Protein AF-0000000078524828 (afdb_homodimer)

Nearest PDB structures (foldseek):
  2opl-assembly1_A  TM=8.245E-01  e=4.654E-11  Geobacter sulfurreducens
  2pn2-assembly1_A-2  TM=8.392E-01  e=1.779E-06  Psychrobacter arcticus 273-4
  6mjn-assembly2_C  TM=7.395E-01  e=5.896E-07  Legionella pneumophila
  2onf-assembly1_B  TM=8.354E-01  e=8.765E-06  Thermoplasma acidophilum
  9jxc-assembly2_C  TM=6.906E-01  e=3.594E-05  Acinetobacter baumannii

Organism: NCBI:txid29354

InterPro domains:
  IPR003718 OsmC/Ohr conserved domain [PF02566] (37-139)
  IPR015946 K homology domain-like, alpha/beta [G3DSA:3.30.300.20] (2-132)
  IPR036102 OsmC/Ohr superfamily [SSF82784] (3-139)
  IPR052924 OsmC/Ohr hydroperoxide reductase [PTHR35368] (4-138)

Secondary structure (DSSP, 8-state):
--EEEEEEEEE-SSTT-EEEEETTEEEEE---GGGTS--SS--HHHHHHHHHHHHHHHHHHHHTGGGT---SEEEEEEEEEE-TTTTTTSSSS-SS-SEEEEEEEEE--S-HHHHHHHHHHHHHH-HHHHHHHH--EEEEEEEEE-/--EEEEEEEEE-SSTT-EEEEETTEEEEE---GGGTS--SS--HHHHHHHHHHHHHHHHHHHHTGGGT---SEEEEEEEEEE-TTTTTTSSSS-SS-SEEEEEEEEE--S-HHHHHHHHHHHHHH-HHHHHHHH--EEEEEEEEE-

pLDDT: mean 98.13, std 1.55, range [88.06, 99.0]

Structure (mmCIF, N/CA/C/O backbone):
data_AF-0000000078524828-model_v1
#
loop_
_entity.id
_entity.type
_entity.pdbx_description
1 polymer Peroxiredoxin
#
loop_
_atom_site.group_PDB
_atom_site.id
_atom_site.type_symbol
_atom_site.label_atom_id
_atom_site.label_alt_id
_atom_site.label_comp_id
_atom_site.label_asym_id
_atom_site.label_entity_id
_atom_site.label_seq_id
_atom_site.pdbx_PDB_ins_code
_atom_site.Cartn_x
_atom_site.Cartn_y
_atom_site.Cartn_z
_atom_site.occupancy
_atom_site.B_iso_or_equiv
_atom_site.auth_seq_id
_atom_site.auth_comp_id
_atom_site.auth_asym_id
_atom_site.auth_atom_id
_atom_site.pdbx_PDB_model_num
ATOM 1 N N . MET A 1 1 ? -19.219 -8.906 -8.023 1 88.12 1 MET A N 1
ATOM 2 C CA . MET A 1 1 ? -19.953 -7.887 -7.277 1 88.12 1 MET A CA 1
ATOM 3 C C . MET A 1 1 ? -18.984 -6.953 -6.551 1 88.12 1 MET A C 1
ATOM 5 O O . MET A 1 1 ? -18 -7.406 -5.961 1 88.12 1 MET A O 1
ATOM 9 N N . LEU A 1 2 ? -19.375 -5.699 -6.508 1 94.06 2 LEU A N 1
ATOM 10 C CA . LEU A 1 2 ? -18.547 -4.664 -5.91 1 94.06 2 LEU A CA 1
ATOM 11 C C . LEU A 1 2 ? -18.469 -4.824 -4.398 1 94.06 2 LEU A C 1
ATOM 13 O O . LEU A 1 2 ? -19.5 -5.016 -3.74 1 94.06 2 LEU A O 1
ATOM 17 N N . THR A 1 3 ? -17.25 -4.918 -3.865 1 96.75 3 THR A N 1
ATOM 18 C CA . THR A 1 3 ? -16.984 -4.98 -2.432 1 96.75 3 THR A CA 1
ATOM 19 C C . THR A 1 3 ? -16.266 -3.723 -1.96 1 96.75 3 THR A C 1
ATOM 21 O O . THR A 1 3 ? -15.344 -3.244 -2.623 1 96.75 3 THR A O 1
ATOM 24 N N . THR A 1 4 ? -16.719 -3.176 -0.784 1 98.62 4 THR A N 1
ATOM 25 C CA . THR A 1 4 ? -16.062 -2.004 -0.21 1 98.62 4 THR A CA 1
ATOM 26 C C . THR A 1 4 ? -15.141 -2.406 0.932 1 98.62 4 THR A C 1
ATOM 28 O O . THR A 1 4 ? -15.578 -3.018 1.909 1 98.62 4 THR A O 1
ATOM 31 N N . PHE A 1 5 ? -13.859 -2.127 0.788 1 98.81 5 PHE A N 1
ATOM 32 C CA . PHE A 1 5 ? -12.867 -2.305 1.844 1 98.81 5 PHE A CA 1
ATOM 33 C C . PHE A 1 5 ? -12.695 -1.018 2.643 1 98.81 5 PHE A C 1
ATOM 35 O O . PHE A 1 5 ? -12.789 0.08 2.09 1 98.81 5 PHE A O 1
ATOM 42 N N . LYS A 1 6 ? -12.43 -1.197 3.938 1 98.88 6 LYS A N 1
ATOM 43 C CA . LYS A 1 6 ? -12.328 -0.03 4.809 1 98.88 6 LYS A CA 1
ATOM 44 C C . LYS A 1 6 ? -11.055 -0.083 5.648 1 98.88 6 LYS A C 1
ATOM 46 O O . LYS A 1 6 ? -10.609 -1.163 6.039 1 98.88 6 LYS A O 1
ATOM 51 N N . ALA A 1 7 ? -10.508 1.059 5.906 1 98.94 7 ALA A N 1
ATOM 52 C CA . ALA A 1 7 ? -9.375 1.223 6.82 1 98.94 7 ALA A CA 1
ATOM 53 C C . ALA A 1 7 ? -9.43 2.58 7.516 1 98.94 7 ALA A C 1
ATOM 55 O O . ALA A 1 7 ? -10.133 3.488 7.066 1 98.94 7 ALA A O 1
ATOM 56 N N . THR A 1 8 ? -8.75 2.691 8.633 1 98.94 8 THR A N 1
ATOM 57 C CA . THR A 1 8 ? -8.523 3.957 9.328 1 98.94 8 THR A CA 1
ATOM 58 C C . THR A 1 8 ? -7.047 4.145 9.648 1 98.94 8 THR A C 1
ATOM 60 O O . THR A 1 8 ? -6.305 3.168 9.766 1 98.94 8 THR A O 1
ATOM 63 N N . ALA A 1 9 ? -6.633 5.316 9.688 1 98.94 9 ALA A N 1
ATOM 64 C CA . ALA A 1 9 ? -5.297 5.711 10.125 1 98.94 9 ALA A CA 1
ATOM 65 C C . ALA A 1 9 ? -5.371 6.859 11.125 1 98.94 9 ALA A C 1
ATOM 67 O O . ALA A 1 9 ? -6.023 7.875 10.875 1 98.94 9 ALA A O 1
ATOM 68 N N . LYS A 1 10 ? -4.652 6.727 12.234 1 98.88 10 LYS A N 1
ATOM 69 C CA . LYS A 1 10 ? -4.688 7.73 13.297 1 98.88 10 LYS A CA 1
ATOM 70 C C . LYS A 1 10 ? -3.279 8.086 13.766 1 98.88 10 LYS A C 1
ATOM 72 O O . LYS A 1 10 ? -2.48 7.195 14.07 1 98.88 10 LYS A O 1
ATOM 77 N N . THR A 1 11 ? -3.049 9.375 13.852 1 98.69 11 THR A N 1
ATOM 78 C CA . THR A 1 11 ? -1.761 9.812 14.375 1 98.69 11 THR A CA 1
ATOM 79 C C . THR A 1 11 ? -1.623 9.453 15.852 1 98.69 11 THR A C 1
ATOM 81 O O . THR A 1 11 ? -2.598 9.508 16.594 1 98.69 11 THR A O 1
ATOM 84 N N . LEU A 1 12 ? -0.481 9.086 16.234 1 98.44 12 LEU A N 1
ATOM 85 C CA . LEU A 1 12 ? -0.137 8.867 17.625 1 98.44 12 LEU A CA 1
ATOM 86 C C . LEU A 1 12 ? 0.673 10.031 18.188 1 98.44 12 LEU A C 1
ATOM 88 O O . LEU A 1 12 ? 1.213 10.836 17.406 1 98.44 12 LEU A O 1
ATOM 92 N N . PRO A 1 13 ? 0.744 10.18 19.469 1 96.69 13 PRO A N 1
ATOM 93 C CA . PRO A 1 13 ? 1.382 11.367 20.047 1 96.69 13 PRO A CA 1
ATOM 94 C C . PRO A 1 13 ? 2.885 11.414 19.781 1 96.69 13 PRO A C 1
ATOM 96 O O . PRO A 1 13 ? 3.455 12.5 19.641 1 96.69 13 PRO A O 1
ATOM 99 N N . GLU A 1 14 ? 3.494 10.273 19.672 1 96.31 14 GLU A N 1
ATOM 100 C CA . GLU A 1 14 ? 4.949 10.25 19.594 1 96.31 14 GLU A CA 1
ATOM 101 C C . GLU A 1 14 ? 5.418 10.336 18.141 1 96.31 14 GLU A C 1
ATOM 103 O O . GLU A 1 14 ? 5.125 9.453 17.328 1 96.31 14 GLU A O 1
ATOM 108 N N . GLY A 1 15 ? 6.168 11.453 17.859 1 97.19 15 GLY A N 1
ATOM 109 C CA . GLY A 1 15 ? 6.805 11.594 16.547 1 97.19 15 GLY A CA 1
ATOM 110 C C . GLY A 1 15 ? 5.82 11.539 15.398 1 97.19 15 GLY A C 1
ATOM 111 O O . GLY A 1 15 ? 4.828 12.273 15.391 1 97.19 15 GLY A O 1
ATOM 112 N N . LEU A 1 16 ? 6.18 10.656 14.43 1 98.62 16 LEU A N 1
ATOM 113 C CA . LEU A 1 16 ? 5.367 10.523 13.227 1 98.62 16 LEU A CA 1
ATOM 114 C C . LEU A 1 16 ? 4.691 9.156 13.172 1 98.62 16 LEU A C 1
ATOM 116 O O . LEU A 1 16 ? 4.395 8.641 12.094 1 98.62 16 LEU A O 1
ATOM 120 N N . GLN A 1 17 ? 4.48 8.594 14.32 1 98.88 17 GLN A N 1
ATOM 121 C CA . GLN A 1 17 ? 3.848 7.281 14.406 1 98.88 17 GLN A CA 1
ATOM 122 C C . GLN A 1 17 ? 2.367 7.359 14.047 1 98.88 17 GLN A C 1
ATOM 124 O O . GLN A 1 17 ? 1.679 8.305 14.445 1 98.88 17 GLN A O 1
ATOM 129 N N . VAL A 1 18 ? 1.925 6.434 13.297 1 98.94 18 VAL A N 1
ATOM 130 C CA . VAL A 1 18 ? 0.532 6.316 12.875 1 98.94 18 VAL A CA 1
ATOM 131 C C . VAL A 1 18 ? 0.044 4.887 13.094 1 98.94 18 VAL A C 1
ATOM 133 O O . VAL A 1 18 ? 0.692 3.928 12.664 1 98.94 18 VAL A O 1
ATOM 136 N N . GLU A 1 19 ? -1.045 4.754 13.781 1 98.94 19 GLU A N 1
ATOM 137 C CA . GLU A 1 19 ? -1.701 3.453 13.898 1 98.94 19 GLU A CA 1
ATOM 138 C C . GLU A 1 19 ? -2.805 3.299 12.859 1 98.94 19 GLU A C 1
ATOM 140 O O . GLU A 1 19 ? -3.672 4.164 12.727 1 98.94 19 GLU A O 1
ATOM 145 N N . THR A 1 20 ? -2.725 2.227 12.094 1 98.94 20 THR A N 1
ATOM 146 C CA . THR A 1 20 ? -3.764 1.941 11.109 1 98.94 20 THR A CA 1
ATOM 147 C C . THR A 1 20 ? -4.547 0.689 11.5 1 98.94 20 THR A C 1
ATOM 149 O O . THR A 1 20 ? -4.078 -0.115 12.312 1 98.94 20 THR A O 1
ATOM 152 N N . ASN A 1 21 ? -5.766 0.606 10.922 1 98.94 21 ASN A N 1
ATOM 153 C CA . ASN A 1 21 ? -6.68 -0.48 11.273 1 98.94 21 ASN A CA 1
ATOM 154 C C . ASN A 1 21 ? -7.578 -0.852 10.094 1 98.94 21 ASN A C 1
ATOM 156 O O . ASN A 1 21 ? -8.086 0.026 9.391 1 98.94 21 ASN A O 1
ATOM 160 N N . SER A 1 22 ? -7.699 -2.109 9.875 1 98.88 22 SER A N 1
ATOM 161 C CA . SER A 1 22 ? -8.719 -2.676 9 1 98.88 22 SER A CA 1
ATOM 162 C C . SER A 1 22 ? -9.281 -3.975 9.578 1 98.88 22 SER A C 1
ATOM 164 O O . SER A 1 22 ? -8.523 -4.883 9.922 1 98.88 22 SER A O 1
ATOM 166 N N . ARG A 1 23 ? -10.602 -4.148 9.828 1 98 23 ARG A N 1
ATOM 167 C CA . ARG A 1 23 ? -11.32 -5.305 10.359 1 98 23 ARG A CA 1
ATOM 168 C C . ARG A 1 23 ? -10.766 -5.723 11.711 1 98 23 ARG A C 1
ATOM 170 O O . ARG A 1 23 ? -10.758 -6.906 12.047 1 98 23 ARG A O 1
ATOM 177 N N . GLY A 1 24 ? -10.18 -4.707 12.352 1 98.56 24 GLY A N 1
ATOM 178 C CA . GLY A 1 24 ? -9.672 -5.012 13.672 1 98.56 24 GLY A CA 1
ATOM 179 C C . GLY A 1 24 ? -8.188 -5.332 13.688 1 98.56 24 GLY A C 1
ATOM 180 O O . GLY A 1 24 ? -7.574 -5.438 14.75 1 98.56 24 GLY A O 1
ATOM 181 N N . PHE A 1 25 ? -7.5 -5.602 12.594 1 98.88 25 PHE A N 1
ATOM 182 C CA . PHE A 1 25 ? -6.062 -5.816 12.492 1 98.88 25 PHE A CA 1
ATOM 183 C C . PHE A 1 25 ? -5.32 -4.488 12.445 1 98.88 25 PHE A C 1
ATOM 185 O O . PHE A 1 25 ? -5.676 -3.596 11.672 1 98.88 25 PHE A O 1
ATOM 192 N N . LYS A 1 26 ? -4.258 -4.371 13.25 1 98.81 26 LYS A N 1
ATOM 193 C CA . LYS A 1 26 ? -3.533 -3.107 13.344 1 98.81 26 LYS A CA 1
ATOM 194 C C . LYS A 1 26 ? -2.141 -3.227 12.727 1 98.81 26 LYS A C 1
ATOM 196 O O . LYS A 1 26 ? -1.495 -4.27 12.844 1 98.81 26 LYS A O 1
ATOM 201 N N . ILE A 1 27 ? -1.708 -2.17 12.102 1 98.81 27 ILE A N 1
ATOM 202 C CA . ILE A 1 27 ? -0.338 -1.96 11.641 1 98.81 27 ILE A CA 1
ATOM 203 C C . ILE A 1 27 ? 0.151 -0.585 12.094 1 98.81 27 ILE A C 1
ATOM 205 O O . ILE A 1 27 ? -0.555 0.414 11.938 1 98.81 27 ILE A O 1
ATOM 209 N N . LEU A 1 28 ? 1.314 -0.602 12.695 1 98.88 28 LEU A N 1
ATOM 210 C CA . LEU A 1 28 ? 1.988 0.65 13.023 1 98.88 28 LEU A CA 1
ATOM 211 C C . LEU A 1 28 ? 2.918 1.077 11.898 1 98.88 28 LEU A C 1
ATOM 213 O O . LEU A 1 28 ? 3.645 0.251 11.336 1 98.88 28 LEU A O 1
ATOM 217 N N . LEU A 1 29 ? 2.863 2.334 11.531 1 98.94 29 LEU A N 1
ATOM 218 C CA . LEU A 1 29 ? 3.803 2.918 10.578 1 98.94 29 LEU A CA 1
ATOM 219 C C . LEU A 1 29 ? 4.508 4.125 11.18 1 98.94 29 LEU A C 1
ATOM 221 O O . LEU A 1 29 ? 3.984 4.766 12.094 1 98.94 29 LEU A O 1
ATOM 225 N N . ASP A 1 30 ? 5.695 4.391 10.703 1 98.88 30 ASP A N 1
ATOM 226 C CA . ASP A 1 30 ? 6.559 5.457 11.211 1 98.88 30 ASP A CA 1
ATOM 227 C C . ASP A 1 30 ? 7.574 5.887 10.156 1 98.88 30 ASP A C 1
ATOM 229 O O . ASP A 1 30 ? 7.523 5.434 9.016 1 98.88 30 ASP A O 1
ATOM 233 N N . GLU A 1 31 ? 8.344 6.836 10.508 1 98.56 31 GLU A N 1
ATOM 234 C CA . GLU A 1 31 ? 9.484 7.25 9.688 1 98.56 31 GLU A CA 1
ATOM 235 C C . GLU A 1 31 ? 10.805 7.02 10.414 1 98.56 31 GLU A C 1
ATOM 237 O O . GLU A 1 31 ? 10.844 7.008 11.648 1 98.56 31 GLU A O 1
ATOM 242 N N . PRO A 1 32 ? 11.836 6.82 9.617 1 97.62 32 PRO A N 1
ATOM 243 C CA . PRO A 1 32 ? 13.156 6.844 10.25 1 97.62 32 PRO A CA 1
ATOM 244 C C . PRO A 1 32 ? 13.445 8.164 10.969 1 97.62 32 PRO A C 1
ATOM 246 O O . PRO A 1 32 ? 12.766 9.156 10.727 1 97.62 32 PRO A O 1
ATOM 249 N N . GLU A 1 33 ? 14.492 8.195 11.797 1 97.19 33 GLU A N 1
ATOM 250 C CA . GLU A 1 33 ? 14.828 9.383 12.578 1 97.19 33 GLU A CA 1
ATOM 251 C C . GLU A 1 33 ? 15.25 10.531 11.68 1 97.19 33 GLU A C 1
ATOM 253 O O . GLU A 1 33 ? 14.914 11.688 11.945 1 97.19 33 GLU A O 1
ATOM 258 N N . ASP A 1 34 ? 15.953 10.281 10.586 1 94 34 ASP A N 1
ATOM 259 C CA . ASP A 1 34 ? 16.453 11.32 9.688 1 94 34 ASP A CA 1
ATOM 260 C C . ASP A 1 34 ? 15.312 11.984 8.93 1 94 34 ASP A C 1
ATOM 262 O O . ASP A 1 34 ? 15.484 13.062 8.344 1 94 34 ASP A O 1
ATOM 266 N N . LEU A 1 35 ? 14.148 11.359 8.992 1 92.06 35 LEU A N 1
ATOM 267 C CA . LEU A 1 35 ? 12.969 11.938 8.352 1 92.06 35 LEU A CA 1
ATOM 268 C C . LEU A 1 35 ? 11.969 12.43 9.398 1 92.06 35 LEU A C 1
ATOM 270 O O . LEU A 1 35 ? 10.812 12.688 9.078 1 92.06 35 LEU A O 1
ATOM 274 N N . GLY A 1 36 ? 12.414 12.391 10.656 1 94.5 36 GLY A N 1
ATOM 275 C CA . GLY A 1 36 ? 11.648 13.031 11.711 1 94.5 36 GLY A CA 1
ATOM 276 C C . GLY A 1 36 ? 10.852 12.055 12.547 1 94.5 36 GLY A C 1
ATOM 277 O O . GLY A 1 36 ? 10.125 12.453 13.461 1 94.5 36 GLY A O 1
ATOM 278 N N . GLY A 1 37 ? 10.914 10.758 12.234 1 98.12 37 GLY A N 1
ATOM 279 C CA . GLY A 1 37 ? 10.195 9.766 13.008 1 98.12 37 GLY A CA 1
ATOM 280 C C . GLY A 1 37 ? 11.008 9.188 14.148 1 98.12 37 GLY A C 1
ATOM 281 O O . GLY A 1 37 ? 11.984 9.797 14.594 1 98.12 37 GLY A O 1
ATOM 282 N N . THR A 1 38 ? 10.508 8.031 14.703 1 98.56 38 THR A N 1
ATOM 283 C CA . THR A 1 38 ? 11.164 7.367 15.82 1 98.56 38 THR A CA 1
ATOM 284 C C . THR A 1 38 ? 11.727 6.016 15.391 1 98.56 38 THR A C 1
ATOM 286 O O . THR A 1 38 ? 12.273 5.273 16.219 1 98.56 38 THR A O 1
ATOM 289 N N . ASP A 1 39 ? 11.562 5.676 14.133 1 98.44 39 ASP A N 1
ATOM 290 C CA . ASP A 1 39 ? 12.094 4.465 13.523 1 98.44 39 ASP A CA 1
ATOM 291 C C . ASP A 1 39 ? 11.594 3.219 14.25 1 98.44 39 ASP A C 1
ATOM 293 O O . ASP A 1 39 ? 12.367 2.293 14.508 1 98.44 39 ASP A O 1
ATOM 297 N N . THR A 1 40 ? 10.305 3.143 14.516 1 98.62 40 THR A N 1
ATOM 298 C CA . THR A 1 40 ? 9.75 2.029 15.281 1 98.62 40 THR A CA 1
ATOM 299 C C . THR A 1 40 ? 8.922 1.118 14.383 1 98.62 40 THR A C 1
ATOM 301 O O . THR A 1 40 ? 8.406 0.091 14.836 1 98.62 40 THR A O 1
ATOM 304 N N . ALA A 1 41 ? 8.758 1.473 13.172 1 98.81 41 ALA A N 1
ATOM 305 C CA . ALA A 1 41 ? 8.008 0.697 12.188 1 98.81 41 ALA A CA 1
ATOM 306 C C . ALA A 1 41 ? 8.352 1.124 10.766 1 98.81 41 ALA A C 1
ATOM 308 O O . ALA A 1 41 ? 9.109 2.08 10.562 1 98.81 41 ALA A O 1
ATOM 309 N N . MET A 1 42 ? 7.836 0.469 9.781 1 98.75 42 MET A N 1
ATOM 310 C CA . MET A 1 42 ? 7.977 0.801 8.367 1 98.75 42 MET A CA 1
ATOM 311 C C . MET A 1 42 ? 7.375 2.168 8.062 1 98.75 42 MET A C 1
ATOM 313 O O . MET A 1 42 ? 6.418 2.588 8.719 1 98.75 42 MET A O 1
ATOM 317 N N . ASN A 1 43 ? 8.031 2.842 7.105 1 98.75 43 ASN A N 1
ATOM 318 C CA . ASN A 1 43 ? 7.309 4.012 6.613 1 98.75 43 ASN A CA 1
ATOM 319 C C . ASN A 1 43 ? 6.258 3.625 5.578 1 98.75 43 ASN A C 1
ATOM 321 O O . ASN A 1 43 ? 6.191 2.469 5.152 1 98.75 43 ASN A O 1
ATOM 325 N N . PRO A 1 44 ? 5.406 4.539 5.129 1 98.94 44 PRO A N 1
ATOM 326 C CA . PRO A 1 44 ? 4.258 4.188 4.289 1 98.94 44 PRO A CA 1
ATOM 327 C C . PRO A 1 44 ? 4.668 3.645 2.924 1 98.94 44 PRO A C 1
ATOM 329 O O . PRO A 1 44 ? 4 2.758 2.383 1 98.94 44 PRO A O 1
ATOM 332 N N . VAL A 1 45 ? 5.766 4.086 2.277 1 98.94 45 VAL A N 1
ATOM 333 C CA . VAL A 1 45 ? 6.141 3.6 0.953 1 98.94 45 VAL A CA 1
ATOM 334 C C . VAL A 1 45 ? 6.77 2.215 1.072 1 98.94 45 VAL A C 1
ATOM 336 O O . VAL A 1 45 ? 6.633 1.384 0.171 1 98.94 45 VAL A O 1
ATOM 339 N N . GLU A 1 46 ? 7.406 1.932 2.211 1 98.94 46 GLU A N 1
ATOM 340 C CA . GLU A 1 46 ? 7.832 0.564 2.494 1 98.94 46 GLU A CA 1
ATOM 341 C C . GLU A 1 46 ? 6.633 -0.369 2.633 1 98.94 46 GLU A C 1
ATOM 343 O O . GLU A 1 46 ? 6.633 -1.474 2.086 1 98.94 46 GLU A O 1
ATOM 348 N N . ALA A 1 47 ? 5.621 0.076 3.344 1 98.94 47 ALA A N 1
ATOM 349 C CA . ALA A 1 47 ? 4.395 -0.7 3.504 1 98.94 47 ALA A CA 1
ATOM 350 C C . ALA A 1 47 ? 3.705 -0.919 2.16 1 98.94 47 ALA A C 1
ATOM 352 O O . ALA A 1 47 ? 3.119 -1.979 1.922 1 98.94 47 ALA A O 1
ATOM 353 N N . LEU A 1 48 ? 3.754 0.061 1.295 1 98.94 48 LEU A N 1
ATOM 354 C CA . LEU A 1 48 ? 3.215 -0.058 -0.055 1 98.94 48 LEU A CA 1
ATOM 355 C C . LEU A 1 48 ? 3.912 -1.176 -0.823 1 98.94 48 LEU A C 1
ATOM 357 O O . LEU A 1 48 ? 3.254 -2.006 -1.454 1 98.94 48 LEU A O 1
ATOM 361 N N . LEU A 1 49 ? 5.266 -1.184 -0.792 1 99 49 LEU A N 1
ATOM 362 C CA . LEU A 1 49 ? 6.012 -2.27 -1.417 1 99 49 LEU A CA 1
ATOM 363 C C . LEU A 1 49 ? 5.613 -3.617 -0.823 1 99 49 LEU A C 1
ATOM 365 O O . LEU A 1 49 ? 5.461 -4.602 -1.551 1 99 49 LEU A O 1
ATOM 369 N N . CYS A 1 50 ? 5.43 -3.662 0.497 1 99 50 CYS A N 1
ATOM 370 C CA . CYS A 1 50 ? 5.02 -4.891 1.169 1 99 50 CYS A CA 1
ATOM 371 C C . CYS A 1 50 ? 3.645 -5.34 0.688 1 99 50 CYS A C 1
ATOM 373 O O . CYS A 1 50 ? 3.428 -6.527 0.438 1 99 50 CYS A O 1
ATOM 375 N N . ALA A 1 51 ? 2.719 -4.414 0.563 1 99 51 ALA A N 1
ATOM 376 C CA . ALA A 1 51 ? 1.384 -4.738 0.067 1 99 51 ALA A CA 1
ATOM 377 C C . ALA A 1 51 ? 1.449 -5.324 -1.341 1 99 51 ALA A C 1
ATOM 379 O O . ALA A 1 51 ? 0.763 -6.305 -1.646 1 99 51 ALA A O 1
ATOM 380 N N . LEU A 1 52 ? 2.289 -4.781 -2.213 1 98.94 52 LEU A N 1
ATOM 381 C CA . LEU A 1 52 ? 2.465 -5.277 -3.574 1 98.94 52 LEU A CA 1
ATOM 382 C C . LEU A 1 52 ? 3.029 -6.695 -3.566 1 98.94 52 LEU A C 1
ATOM 384 O O . LEU A 1 52 ? 2.473 -7.594 -4.199 1 98.94 52 LEU A O 1
ATOM 388 N N . GLY A 1 53 ? 4.113 -6.852 -2.828 1 98.94 53 GLY A N 1
ATOM 389 C CA . GLY A 1 53 ? 4.719 -8.172 -2.762 1 98.94 53 GLY A CA 1
ATOM 390 C C . GLY A 1 53 ? 3.785 -9.234 -2.211 1 98.94 53 GLY A C 1
ATOM 391 O O . GLY A 1 53 ? 3.748 -10.359 -2.713 1 98.94 53 GLY A O 1
ATOM 392 N N . ALA A 1 54 ? 3.039 -8.883 -1.172 1 98.94 54 ALA A N 1
ATOM 393 C CA . ALA A 1 54 ? 2.092 -9.828 -0.581 1 98.94 54 ALA A CA 1
ATOM 394 C C . ALA A 1 54 ? 0.977 -10.172 -1.563 1 98.94 54 ALA A C 1
ATOM 396 O O . ALA A 1 54 ? 0.566 -11.328 -1.662 1 98.94 54 ALA A O 1
ATOM 397 N N . CYS A 1 55 ? 0.464 -9.211 -2.232 1 98.94 55 CYS A N 1
ATOM 398 C CA . CYS A 1 55 ? -0.578 -9.438 -3.229 1 98.94 55 CYS A CA 1
ATOM 399 C C . CYS A 1 55 ? -0.099 -10.398 -4.309 1 98.94 55 CYS A C 1
ATOM 401 O O . CYS A 1 55 ? -0.807 -11.344 -4.664 1 98.94 55 CYS A O 1
ATOM 403 N N . GLN A 1 56 ? 1.108 -10.125 -4.855 1 98.94 56 GLN A N 1
ATOM 404 C CA . GLN A 1 56 ? 1.698 -11.016 -5.852 1 98.94 56 GLN A CA 1
ATOM 405 C C . GLN A 1 56 ? 1.856 -12.43 -5.301 1 98.94 56 GLN A C 1
ATOM 407 O O . GLN A 1 56 ? 1.578 -13.406 -6.004 1 98.94 56 GLN A O 1
ATOM 412 N N . SER A 1 57 ? 2.268 -12.547 -4.07 1 98.94 57 SER A N 1
ATOM 413 C CA . SER A 1 57 ? 2.469 -13.844 -3.426 1 98.94 57 SER A CA 1
ATOM 414 C C . SER A 1 57 ? 1.151 -14.594 -3.277 1 98.94 57 SER A C 1
ATOM 416 O O . SER A 1 57 ? 1.091 -15.805 -3.518 1 98.94 57 SER A O 1
ATOM 418 N N . ILE A 1 58 ? 0.124 -13.875 -2.916 1 98.88 58 ILE A N 1
ATOM 419 C CA . ILE A 1 58 ? -1.18 -14.5 -2.723 1 98.88 58 ILE A CA 1
ATOM 420 C C . ILE A 1 58 ? -1.746 -14.938 -4.07 1 98.88 58 ILE A C 1
ATOM 422 O O . ILE A 1 58 ? -2.318 -16.031 -4.184 1 98.88 58 ILE A O 1
ATOM 426 N N . VAL A 1 59 ? -1.581 -14.109 -5.09 1 98.81 59 VAL A N 1
ATOM 427 C CA . VAL A 1 59 ? -1.984 -14.516 -6.43 1 98.81 59 VAL A CA 1
ATOM 428 C C . VAL A 1 59 ? -1.256 -15.805 -6.82 1 98.81 59 VAL A C 1
ATOM 430 O O . VAL A 1 59 ? -1.866 -16.734 -7.352 1 98.81 59 VAL A O 1
ATOM 433 N N . ALA A 1 60 ? 0.049 -15.867 -6.57 1 98.88 60 ALA A N 1
ATOM 434 C CA . ALA A 1 60 ? 0.823 -17.062 -6.883 1 98.88 60 ALA A CA 1
ATOM 435 C C . ALA A 1 60 ? 0.218 -18.297 -6.219 1 98.88 60 ALA A C 1
ATOM 437 O O . ALA A 1 60 ? -0.047 -19.297 -6.883 1 98.88 60 ALA A O 1
ATOM 438 N N . LYS A 1 61 ? -0.088 -18.188 -4.961 1 98.5 61 LYS A N 1
ATOM 439 C CA . LYS A 1 61 ? -0.615 -19.328 -4.223 1 98.5 61 LYS A CA 1
ATOM 440 C C . LYS A 1 61 ? -2.021 -19.688 -4.695 1 98.5 61 LYS A C 1
ATOM 442 O O . LYS A 1 61 ? -2.328 -20.859 -4.914 1 98.5 61 LYS A O 1
ATOM 447 N N . ALA A 1 62 ? -2.83 -18.703 -4.867 1 97.88 62 ALA A N 1
ATOM 448 C CA . ALA A 1 62 ? -4.254 -18.906 -5.129 1 97.88 62 ALA A CA 1
ATOM 449 C C . ALA A 1 62 ? -4.477 -19.516 -6.504 1 97.88 62 ALA A C 1
ATOM 451 O O . ALA A 1 62 ? -5.434 -20.266 -6.711 1 97.88 62 ALA A O 1
ATOM 452 N N . PHE A 1 63 ? -3.553 -19.266 -7.457 1 98.25 63 PHE A N 1
ATOM 453 C CA . PHE A 1 63 ? -3.848 -19.641 -8.836 1 98.25 63 PHE A CA 1
ATOM 454 C C . PHE A 1 63 ? -2.896 -20.719 -9.32 1 98.25 63 PHE A C 1
ATOM 456 O O . PHE A 1 63 ? -3.018 -21.203 -10.445 1 98.25 63 PHE A O 1
ATOM 463 N N . ALA A 1 64 ? -1.954 -21.125 -8.508 1 98.38 64 ALA A N 1
ATOM 464 C CA . ALA A 1 64 ? -0.948 -22.094 -8.93 1 98.38 64 ALA A CA 1
ATOM 465 C C . ALA A 1 64 ? -1.602 -23.375 -9.453 1 98.38 64 ALA A C 1
ATOM 467 O O . ALA A 1 64 ? -1.26 -23.844 -10.539 1 98.38 64 ALA A O 1
ATOM 468 N N . ALA A 1 65 ? -2.598 -23.875 -8.734 1 97.69 65 ALA A N 1
ATOM 469 C CA . ALA A 1 65 ? -3.242 -25.125 -9.109 1 97.69 65 ALA A CA 1
ATOM 470 C C . ALA A 1 65 ? -3.953 -25 -10.453 1 97.69 65 ALA A C 1
ATOM 472 O O . ALA A 1 65 ? -3.867 -25.906 -11.289 1 97.69 65 ALA A O 1
ATOM 473 N N . ALA A 1 66 ? -4.641 -23.938 -10.688 1 97.38 66 ALA A N 1
ATOM 474 C CA . ALA A 1 66 ? -5.375 -23.719 -11.93 1 97.38 66 ALA A CA 1
ATOM 475 C C . ALA A 1 66 ? -4.43 -23.656 -13.125 1 97.38 66 ALA A C 1
ATOM 477 O O . ALA A 1 66 ? -4.848 -23.891 -14.266 1 97.38 66 ALA A O 1
ATOM 478 N N . HIS A 1 67 ? -3.143 -23.375 -12.906 1 97.81 67 HIS A N 1
ATOM 479 C CA . HIS A 1 67 ? -2.141 -23.281 -13.961 1 97.81 67 HIS A CA 1
ATOM 480 C C . HIS A 1 67 ? -1.266 -24.531 -13.992 1 97.81 67 HIS A C 1
ATOM 482 O O . HIS A 1 67 ? -0.24 -24.562 -14.672 1 97.81 67 HIS A O 1
ATOM 488 N N . ASP A 1 68 ? -1.574 -25.5 -13.086 1 98.12 68 ASP A N 1
ATOM 489 C CA . ASP A 1 68 ? -0.831 -26.75 -12.969 1 98.12 68 ASP A CA 1
ATOM 490 C C . ASP A 1 68 ? 0.617 -26.5 -12.555 1 98.12 68 ASP A C 1
ATOM 492 O O . ASP A 1 68 ? 1.544 -27.047 -13.148 1 98.12 68 ASP A O 1
ATOM 496 N N . ILE A 1 69 ? 0.768 -25.641 -11.656 1 98.25 69 ILE A N 1
ATOM 497 C CA . ILE A 1 69 ? 2.096 -25.281 -11.164 1 98.25 69 ILE A CA 1
ATOM 498 C C . ILE A 1 69 ? 2.215 -25.672 -9.688 1 98.25 69 ILE A C 1
ATOM 500 O O . ILE A 1 69 ? 1.292 -25.438 -8.906 1 98.25 69 ILE A O 1
ATOM 504 N N . THR A 1 70 ? 3.32 -26.25 -9.383 1 97.75 70 THR A N 1
ATOM 505 C CA . THR A 1 70 ? 3.66 -26.531 -7.992 1 97.75 70 THR A CA 1
ATOM 506 C C . THR A 1 70 ? 4.996 -25.891 -7.625 1 97.75 70 THR A C 1
ATOM 508 O O . THR A 1 70 ? 5.926 -25.875 -8.43 1 97.75 70 THR A O 1
ATOM 511 N N . PHE A 1 71 ? 5.004 -25.344 -6.465 1 98.25 71 PHE A N 1
ATOM 512 C CA . PHE A 1 71 ? 6.258 -24.828 -5.926 1 98.25 71 PHE A CA 1
ATOM 513 C C . PHE A 1 71 ? 6.324 -25.031 -4.418 1 98.25 71 PHE A C 1
ATOM 515 O O . PHE A 1 71 ? 5.293 -25.031 -3.742 1 98.25 71 PHE A O 1
ATOM 522 N N . GLU A 1 72 ? 7.453 -25.188 -3.854 1 97.75 72 GLU A N 1
ATOM 523 C CA . GLU A 1 72 ? 7.672 -25.391 -2.424 1 97.75 72 GLU A CA 1
ATOM 524 C C . GLU A 1 72 ? 7.727 -24.047 -1.686 1 97.75 72 GLU A C 1
ATOM 526 O O . GLU A 1 72 ? 7.246 -23.938 -0.555 1 97.75 72 GLU A O 1
ATOM 531 N N . GLU A 1 73 ? 8.422 -23.109 -2.295 1 97.88 73 GLU A N 1
ATOM 532 C CA . GLU A 1 73 ? 8.594 -21.766 -1.742 1 97.88 73 GLU A CA 1
ATOM 533 C C . GLU A 1 73 ? 8.43 -20.703 -2.818 1 97.88 73 GLU A C 1
ATOM 535 O O . GLU A 1 73 ? 8.727 -20.938 -3.99 1 97.88 73 GLU A O 1
ATOM 540 N N . PHE A 1 74 ? 7.961 -19.672 -2.445 1 98.75 74 PHE A N 1
ATOM 541 C CA . PHE A 1 74 ? 7.863 -18.5 -3.293 1 98.75 74 PHE A CA 1
ATOM 542 C C . PHE A 1 74 ? 8.164 -17.234 -2.496 1 98.75 74 PHE A C 1
ATOM 544 O O . PHE A 1 74 ? 7.66 -17.062 -1.385 1 98.75 74 PHE A O 1
ATOM 551 N N . HIS A 1 75 ? 8.977 -16.375 -3.006 1 98.88 75 HIS A N 1
ATOM 552 C CA . HIS A 1 75 ? 9.148 -15.055 -2.42 1 98.88 75 HIS A CA 1
ATOM 553 C C . HIS A 1 75 ? 9.484 -14.016 -3.486 1 98.88 75 HIS A C 1
ATOM 555 O O . HIS A 1 75 ? 9.914 -14.367 -4.586 1 98.88 75 HIS A O 1
ATOM 561 N N . VAL A 1 76 ? 9.211 -12.781 -3.164 1 98.94 76 VAL A N 1
ATOM 562 C CA . VAL A 1 76 ? 9.438 -11.641 -4.047 1 98.94 76 VAL A CA 1
ATOM 563 C C . VAL A 1 76 ? 10.383 -10.648 -3.373 1 98.94 76 VAL A C 1
ATOM 565 O O . VAL A 1 76 ? 10.258 -10.367 -2.18 1 98.94 76 VAL A O 1
ATOM 568 N N . GLU A 1 77 ? 11.336 -10.148 -4.082 1 98.94 77 GLU A N 1
ATOM 569 C CA . GLU A 1 77 ? 12.133 -8.984 -3.709 1 98.94 77 GLU A CA 1
ATOM 570 C C . GLU A 1 77 ? 11.688 -7.742 -4.465 1 98.94 77 GLU A C 1
ATOM 572 O O . GLU A 1 77 ? 11.523 -7.777 -5.688 1 98.94 77 GLU A O 1
ATOM 577 N N . LEU A 1 78 ? 11.523 -6.664 -3.779 1 98.94 78 LEU A N 1
ATOM 578 C CA . LEU A 1 78 ? 11.016 -5.441 -4.398 1 98.94 78 LEU A CA 1
ATOM 579 C C . LEU A 1 78 ? 11.922 -4.258 -4.078 1 98.94 78 LEU A C 1
ATOM 581 O O . LEU A 1 78 ? 12.438 -4.148 -2.965 1 98.94 78 LEU A O 1
ATOM 585 N N . GLU A 1 79 ? 12.047 -3.369 -5.031 1 98.94 79 GLU A N 1
ATOM 586 C CA . GLU A 1 79 ? 12.734 -2.09 -4.891 1 98.94 79 GLU A CA 1
ATOM 587 C C . GLU A 1 79 ? 11.938 -0.961 -5.539 1 98.94 79 GLU A C 1
ATOM 589 O O . GLU A 1 79 ? 11.359 -1.142 -6.613 1 98.94 79 GLU A O 1
ATOM 594 N N . GLY A 1 80 ? 11.875 0.142 -4.887 1 98.88 80 GLY A N 1
ATOM 595 C CA . GLY A 1 80 ? 11.266 1.347 -5.43 1 98.88 80 GLY A CA 1
ATOM 596 C C . GLY A 1 80 ? 12.148 2.574 -5.289 1 98.88 80 GLY A C 1
ATOM 597 O O . GLY A 1 80 ? 12.766 2.787 -4.242 1 98.88 80 GLY A O 1
ATOM 598 N N . ASP A 1 81 ? 12.258 3.371 -6.316 1 98.81 81 ASP A N 1
ATOM 599 C CA . ASP A 1 81 ? 13.062 4.59 -6.297 1 98.81 81 ASP A CA 1
ATOM 600 C C . ASP A 1 81 ? 12.18 5.824 -6.094 1 98.81 81 ASP A C 1
ATOM 602 O O . ASP A 1 81 ? 11.211 6.023 -6.824 1 98.81 81 ASP A O 1
ATOM 606 N N . LEU A 1 82 ? 12.523 6.586 -5.121 1 98.62 82 LEU A N 1
ATOM 607 C CA . LEU A 1 82 ? 11.789 7.793 -4.762 1 98.62 82 LEU A CA 1
ATOM 608 C C . LEU A 1 82 ? 12.75 8.93 -4.414 1 98.62 82 LEU A C 1
ATOM 610 O O . LEU A 1 82 ? 13.742 8.719 -3.715 1 98.62 82 LEU A O 1
ATOM 614 N N . ASP A 1 83 ? 12.531 10.117 -4.988 1 98 83 ASP A N 1
ATOM 615 C CA . ASP A 1 83 ? 13.289 11.32 -4.637 1 98 83 ASP A CA 1
ATOM 616 C C . ASP A 1 83 ? 12.508 12.188 -3.646 1 98 83 ASP A C 1
ATOM 618 O O . ASP A 1 83 ? 11.539 12.852 -4.02 1 98 83 ASP A O 1
ATOM 622 N N . PRO A 1 84 ? 12.922 12.219 -2.404 1 96.12 84 PRO A N 1
ATOM 623 C CA . PRO A 1 84 ? 12.18 12.961 -1.386 1 96.12 84 PRO A CA 1
ATOM 624 C C . PRO A 1 84 ? 12.094 14.461 -1.691 1 96.12 84 PRO A C 1
ATOM 626 O O . PRO A 1 84 ? 11.25 15.164 -1.133 1 96.12 84 PRO A O 1
ATOM 629 N N . ASP A 1 85 ? 12.945 14.969 -2.58 1 96.75 85 ASP A N 1
ATOM 630 C CA . ASP A 1 85 ? 12.922 16.391 -2.924 1 96.75 85 ASP A CA 1
ATOM 631 C C . ASP A 1 85 ? 11.594 16.766 -3.57 1 96.75 85 ASP A C 1
ATOM 633 O O . ASP A 1 85 ? 11.188 17.938 -3.535 1 96.75 85 ASP A O 1
ATOM 637 N N . GLY A 1 86 ? 10.906 15.859 -4.168 1 96.81 86 GLY A N 1
ATOM 638 C CA . GLY A 1 86 ? 9.609 16.109 -4.777 1 96.81 86 GLY A CA 1
ATOM 639 C C . GLY A 1 86 ? 8.562 16.578 -3.779 1 96.81 86 GLY A C 1
ATOM 640 O O . GLY A 1 86 ? 8.141 17.734 -3.799 1 96.81 86 GLY A O 1
ATOM 641 N N . PHE A 1 87 ? 8.328 15.719 -2.793 1 95.88 87 PHE A N 1
ATOM 642 C CA . PHE A 1 87 ? 7.254 16.047 -1.865 1 95.88 87 PHE A CA 1
ATOM 643 C C . PHE A 1 87 ? 7.719 17.094 -0.849 1 95.88 87 PHE A C 1
ATOM 645 O O . PHE A 1 87 ? 6.898 17.719 -0.179 1 95.88 87 PHE A O 1
ATOM 652 N N . MET A 1 88 ? 9.031 17.328 -0.758 1 95 88 MET A N 1
ATOM 653 C CA . MET A 1 88 ? 9.539 18.375 0.12 1 95 88 MET A CA 1
ATOM 654 C C . MET A 1 88 ? 9.492 19.734 -0.568 1 95 88 MET A C 1
ATOM 656 O O . MET A 1 88 ? 9.797 20.766 0.046 1 95 88 MET A O 1
ATOM 660 N N . GLY A 1 89 ? 9.172 19.719 -1.907 1 94.5 89 GLY A N 1
ATOM 661 C CA . GLY A 1 89 ? 9.078 20.953 -2.652 1 94.5 89 GLY A CA 1
ATOM 662 C C . GLY A 1 89 ? 10.422 21.516 -3.053 1 94.5 89 GLY A C 1
ATOM 663 O O . GLY A 1 89 ? 10.555 22.719 -3.295 1 94.5 89 GLY A O 1
ATOM 664 N N . LEU A 1 90 ? 11.406 20.672 -3.135 1 95.44 90 LEU A N 1
ATOM 665 C CA . LEU A 1 90 ? 12.773 21.141 -3.361 1 95.44 90 LEU A CA 1
ATOM 666 C C . LEU A 1 90 ? 13.188 20.906 -4.812 1 95.44 90 LEU A C 1
ATOM 668 O O . LEU A 1 90 ? 14.203 21.453 -5.262 1 95.44 90 LEU A O 1
ATOM 672 N N . ALA A 1 91 ? 12.492 20.078 -5.504 1 96.38 91 ALA A N 1
ATOM 673 C CA . ALA A 1 91 ? 12.758 19.797 -6.91 1 96.38 91 ALA A CA 1
ATOM 674 C C . ALA A 1 91 ? 11.461 19.469 -7.652 1 96.38 91 ALA A C 1
ATOM 676 O O . ALA A 1 91 ? 10.461 19.094 -7.039 1 96.38 91 ALA A O 1
ATOM 677 N N . ASP A 1 92 ? 11.492 19.688 -8.992 1 96.69 92 ASP A N 1
ATOM 678 C CA . ASP A 1 92 ? 10.352 19.359 -9.836 1 96.69 92 ASP A CA 1
ATOM 679 C C . ASP A 1 92 ? 10.391 17.891 -10.266 1 96.69 92 ASP A C 1
ATOM 681 O O . ASP A 1 92 ? 10.578 17.578 -11.445 1 96.69 92 ASP A O 1
ATOM 685 N N . VAL A 1 93 ? 10.266 17 -9.367 1 97.44 93 VAL A N 1
ATOM 686 C CA . VAL A 1 93 ? 10.156 15.562 -9.562 1 97.44 93 VAL A CA 1
ATOM 687 C C . VAL A 1 93 ? 8.914 15.039 -8.852 1 97.44 93 VAL A C 1
ATOM 689 O O . VAL A 1 93 ? 8.398 15.68 -7.938 1 97.44 93 VAL A O 1
ATOM 692 N N . ARG A 1 94 ? 8.352 13.969 -9.352 1 97.62 94 ARG A N 1
ATOM 693 C CA . ARG A 1 94 ? 7.102 13.5 -8.766 1 97.62 94 ARG A CA 1
ATOM 694 C C . ARG A 1 94 ? 7.285 13.133 -7.297 1 97.62 94 ARG A C 1
ATOM 696 O O . ARG A 1 94 ? 8.383 12.766 -6.875 1 97.62 94 ARG A O 1
ATOM 703 N N . ASN A 1 95 ? 6.234 13.109 -6.504 1 98.62 95 ASN A N 1
ATOM 704 C CA . ASN A 1 95 ? 6.273 12.844 -5.07 1 98.62 95 ASN A CA 1
ATOM 705 C C . ASN A 1 95 ? 6.477 11.359 -4.781 1 98.62 95 ASN A C 1
ATOM 707 O O . ASN A 1 95 ? 7.141 10.992 -3.811 1 98.62 95 ASN A O 1
ATOM 711 N N . GLY A 1 96 ? 5.883 10.492 -5.555 1 98.69 96 GLY A N 1
ATOM 712 C CA . GLY A 1 96 ? 5.898 9.062 -5.297 1 98.69 96 GLY A CA 1
ATOM 713 C C . GLY A 1 96 ? 7.047 8.352 -5.984 1 98.69 96 GLY A C 1
ATOM 714 O O . GLY A 1 96 ? 8.031 8.977 -6.383 1 98.69 96 GLY A O 1
ATOM 715 N N . PHE A 1 97 ? 6.957 6.996 -6.035 1 98.88 97 PHE A N 1
ATOM 716 C CA . PHE A 1 97 ? 7.973 6.176 -6.688 1 98.88 97 PHE A CA 1
ATOM 717 C C . PHE A 1 97 ? 8.102 6.543 -8.156 1 98.88 97 PHE A C 1
ATOM 719 O O . PHE A 1 97 ? 7.098 6.75 -8.844 1 98.88 97 PHE A O 1
ATOM 726 N N . GLN A 1 98 ? 9.281 6.605 -8.672 1 98.5 98 GLN A N 1
ATOM 727 C CA . GLN A 1 98 ? 9.539 6.762 -10.102 1 98.5 98 GLN A CA 1
ATOM 728 C C . GLN A 1 98 ? 9.422 5.426 -10.828 1 98.5 98 GLN A C 1
ATOM 730 O O . GLN A 1 98 ? 8.969 5.375 -11.977 1 98.5 98 GLN A O 1
ATOM 735 N N . GLU A 1 99 ? 9.836 4.449 -10.125 1 98.62 99 GLU A N 1
ATOM 736 C CA . GLU A 1 99 ? 9.797 3.082 -10.633 1 98.62 99 GLU A CA 1
ATOM 737 C C . GLU A 1 99 ? 9.844 2.064 -9.5 1 98.62 99 GLU A C 1
ATOM 739 O O . GLU A 1 99 ? 10.492 2.299 -8.477 1 98.62 99 GLU A O 1
ATOM 744 N N . ILE A 1 100 ? 9.141 0.961 -9.727 1 98.94 100 ILE A N 1
ATOM 745 C CA . ILE A 1 100 ? 9.258 -0.195 -8.844 1 98.94 100 ILE A CA 1
ATOM 746 C C . ILE A 1 100 ? 9.719 -1.412 -9.641 1 98.94 100 ILE A C 1
ATOM 748 O O . ILE A 1 100 ? 9.164 -1.708 -10.703 1 98.94 100 ILE A O 1
ATOM 752 N N . ARG A 1 101 ? 10.703 -2.066 -9.148 1 98.94 101 ARG A N 1
ATOM 753 C CA . ARG A 1 101 ? 11.219 -3.301 -9.734 1 98.94 101 ARG A CA 1
ATOM 754 C C . ARG A 1 101 ? 11.062 -4.473 -8.773 1 98.94 101 ARG A C 1
ATOM 756 O O . ARG A 1 101 ? 11.125 -4.289 -7.551 1 98.94 101 ARG A O 1
ATOM 763 N N . PHE A 1 102 ? 10.875 -5.668 -9.344 1 98.94 102 PHE A N 1
ATOM 764 C CA . PHE A 1 102 ? 10.758 -6.824 -8.461 1 98.94 102 PHE A CA 1
ATOM 765 C C . PHE A 1 102 ? 11.25 -8.086 -9.156 1 98.94 102 PHE A C 1
ATOM 767 O O . PHE A 1 102 ? 11.242 -8.172 -10.383 1 98.94 102 PHE A O 1
ATOM 774 N N . VAL A 1 103 ? 11.75 -8.992 -8.367 1 98.94 103 VAL A N 1
ATOM 775 C CA . VAL A 1 103 ? 12.18 -10.328 -8.773 1 98.94 103 VAL A CA 1
ATOM 776 C C . VAL A 1 103 ? 11.344 -11.383 -8.055 1 98.94 103 VAL A C 1
ATOM 778 O O . VAL A 1 103 ? 11.195 -11.344 -6.832 1 98.94 103 VAL A O 1
ATOM 781 N N . MET A 1 104 ? 10.828 -12.328 -8.828 1 98.94 104 MET A N 1
ATOM 782 C CA . MET A 1 104 ? 10.07 -13.438 -8.25 1 98.94 104 MET A CA 1
ATOM 783 C C . MET A 1 104 ? 10.922 -14.703 -8.18 1 98.94 104 MET A C 1
ATOM 785 O O . MET A 1 104 ? 11.5 -15.125 -9.188 1 98.94 104 MET A O 1
ATOM 789 N N . HIS A 1 105 ? 10.914 -15.25 -7 1 98.94 105 HIS A N 1
ATOM 790 C CA . HIS A 1 105 ? 11.688 -16.453 -6.75 1 98.94 105 HIS A CA 1
ATOM 791 C C . HIS A 1 105 ? 10.773 -17.656 -6.5 1 98.94 105 HIS A C 1
ATOM 793 O O . HIS A 1 105 ? 9.891 -17.594 -5.641 1 98.94 105 HIS A O 1
ATOM 799 N N . PHE A 1 106 ? 11.062 -18.703 -7.246 1 98.81 106 PHE A N 1
ATOM 800 C CA . PHE A 1 106 ? 10.344 -19.969 -7.078 1 98.81 106 PHE A CA 1
ATOM 801 C C . PHE A 1 106 ? 11.305 -21.094 -6.715 1 98.81 106 PHE A C 1
ATOM 803 O O . PHE A 1 106 ? 12.344 -21.266 -7.359 1 98.81 106 PHE A O 1
ATOM 810 N N . LYS A 1 107 ? 10.984 -21.828 -5.688 1 98.69 107 LYS A N 1
ATOM 811 C CA . LYS A 1 107 ? 11.555 -23.156 -5.512 1 98.69 107 LYS A CA 1
ATOM 812 C C . LYS A 1 107 ? 10.648 -24.234 -6.098 1 98.69 107 LYS A C 1
ATOM 814 O O . LYS A 1 107 ? 9.625 -24.578 -5.5 1 98.69 107 LYS A O 1
ATOM 819 N N . THR A 1 108 ? 10.992 -24.766 -7.207 1 98.56 108 THR A N 1
ATOM 820 C CA . THR A 1 108 ? 10.102 -25.641 -7.965 1 98.56 108 THR A CA 1
ATOM 821 C C . THR A 1 108 ? 10.891 -26.469 -8.984 1 98.56 108 THR A C 1
ATOM 823 O O . THR A 1 108 ? 12.023 -26.109 -9.328 1 98.56 108 THR A O 1
ATOM 826 N N . ASN A 1 109 ? 10.297 -27.516 -9.398 1 98 109 ASN A N 1
ATOM 827 C CA . ASN A 1 109 ? 10.883 -28.344 -10.453 1 98 109 ASN A CA 1
ATOM 828 C C . ASN A 1 109 ? 10.172 -28.141 -11.789 1 98 109 ASN A C 1
ATOM 830 O O . ASN A 1 109 ? 10.461 -28.828 -12.766 1 98 109 ASN A O 1
ATOM 834 N N . GLU A 1 110 ? 9.328 -27.156 -11.789 1 98.06 110 GLU A N 1
ATOM 835 C CA . GLU A 1 110 ? 8.594 -26.875 -13.016 1 98.06 110 GLU A CA 1
ATOM 836 C C . GLU A 1 110 ? 9.516 -26.297 -14.086 1 98.06 110 GLU A C 1
ATOM 838 O O . GLU A 1 110 ? 10.531 -25.656 -13.766 1 98.06 110 GLU A O 1
ATOM 843 N N . PRO A 1 111 ? 9.172 -26.469 -15.359 1 97.81 111 PRO A N 1
ATOM 844 C CA . PRO A 1 111 ? 9.977 -25.906 -16.438 1 97.81 111 PRO A CA 1
ATOM 845 C C . PRO A 1 111 ? 10.039 -24.375 -16.391 1 97.81 111 PRO A C 1
ATOM 847 O O . PRO A 1 111 ? 9.039 -23.734 -16.062 1 97.81 111 PRO A O 1
ATOM 850 N N . LYS A 1 112 ? 11.141 -23.844 -16.766 1 97.56 112 LYS A N 1
ATOM 851 C CA . LYS A 1 112 ? 11.406 -22.406 -16.719 1 97.56 112 LYS A CA 1
ATOM 852 C C . LYS A 1 112 ? 10.359 -21.625 -17.5 1 97.56 112 LYS A C 1
ATOM 854 O O . LYS A 1 112 ? 9.828 -20.625 -17 1 97.56 112 LYS A O 1
ATOM 859 N N . GLU A 1 113 ? 10.086 -22.047 -18.609 1 98.06 113 GLU A N 1
ATOM 860 C CA . GLU A 1 113 ? 9.148 -21.328 -19.469 1 98.06 113 GLU A CA 1
ATOM 861 C C . GLU A 1 113 ? 7.766 -21.25 -18.828 1 98.06 113 GLU A C 1
ATOM 863 O O . GLU A 1 113 ? 7.082 -20.219 -18.938 1 98.06 113 GLU A O 1
ATOM 868 N N . LYS A 1 114 ? 7.43 -22.359 -18.219 1 98.06 114 LYS A N 1
ATOM 869 C CA . LYS A 1 114 ? 6.145 -22.406 -17.531 1 98.06 114 LYS A CA 1
ATOM 870 C C . LYS A 1 114 ? 6.113 -21.422 -16.375 1 98.06 114 LYS A C 1
ATOM 872 O O . LYS A 1 114 ? 5.137 -20.688 -16.203 1 98.06 114 LYS A O 1
ATOM 877 N N . ILE A 1 115 ? 7.191 -21.344 -15.625 1 98.69 115 ILE A N 1
ATOM 878 C CA . ILE A 1 115 ? 7.281 -20.453 -14.469 1 98.69 115 ILE A CA 1
ATOM 879 C C . ILE A 1 115 ? 7.328 -19 -14.938 1 98.69 115 ILE A C 1
ATOM 881 O O . ILE A 1 115 ? 6.727 -18.125 -14.312 1 98.69 115 ILE A O 1
ATOM 885 N N . GLU A 1 116 ? 7.988 -18.719 -15.984 1 98.69 116 GLU A N 1
ATOM 886 C CA . GLU A 1 116 ? 8.039 -17.359 -16.516 1 98.69 116 GLU A CA 1
ATOM 887 C C . GLU A 1 116 ? 6.664 -16.906 -17 1 98.69 116 GLU A C 1
ATOM 889 O O . GLU A 1 116 ? 6.289 -15.75 -16.797 1 98.69 116 GLU A O 1
ATOM 894 N N . ALA A 1 117 ? 5.938 -17.766 -17.625 1 98.69 117 ALA A N 1
ATOM 895 C CA . ALA A 1 117 ? 4.574 -17.438 -18.031 1 98.69 117 ALA A CA 1
ATOM 896 C C . ALA A 1 117 ? 3.688 -17.188 -16.812 1 98.69 117 ALA A C 1
ATOM 898 O O . ALA A 1 117 ? 2.869 -16.25 -16.828 1 98.69 117 ALA A O 1
ATOM 899 N N . PHE A 1 118 ? 3.85 -18.047 -15.805 1 98.81 118 PHE A N 1
ATOM 900 C CA . PHE A 1 118 ? 3.07 -17.891 -14.586 1 98.81 118 PHE A CA 1
ATOM 901 C C . PHE A 1 118 ? 3.426 -16.594 -13.875 1 98.81 118 PHE A C 1
ATOM 903 O O . PHE A 1 118 ? 2.551 -15.914 -13.336 1 98.81 118 PHE A O 1
ATOM 910 N N . ALA A 1 119 ? 4.695 -16.219 -13.891 1 98.94 119 ALA A N 1
ATOM 911 C CA . ALA A 1 119 ? 5.133 -14.953 -13.312 1 98.94 119 ALA A CA 1
ATOM 912 C C . ALA A 1 119 ? 4.461 -13.766 -14.008 1 98.94 119 ALA A C 1
ATOM 914 O O . ALA A 1 119 ? 4.039 -12.812 -13.344 1 98.94 119 ALA A O 1
ATOM 915 N N . LYS A 1 120 ? 4.344 -13.828 -15.273 1 98.81 120 LYS A N 1
ATOM 916 C CA . LYS A 1 120 ? 3.654 -12.781 -16.031 1 98.81 120 LYS A CA 1
ATOM 917 C C . LYS A 1 120 ? 2.172 -12.734 -15.672 1 98.81 120 LYS A C 1
ATOM 919 O O . LYS A 1 120 ? 1.582 -11.656 -15.578 1 98.81 120 LYS A O 1
ATOM 924 N N . PHE A 1 121 ? 1.589 -13.914 -15.547 1 98.81 121 PHE A N 1
ATOM 925 C CA . PHE A 1 121 ? 0.2 -13.992 -15.109 1 98.81 121 PHE A CA 1
ATOM 926 C C . PHE A 1 121 ? 0.021 -13.297 -13.766 1 98.81 121 PHE A C 1
ATOM 928 O O . PHE A 1 121 ? -0.909 -12.508 -13.586 1 98.81 121 PHE A O 1
ATOM 935 N N . ILE A 1 122 ? 0.949 -13.594 -12.781 1 98.88 122 ILE A N 1
ATOM 936 C CA . ILE A 1 122 ? 0.904 -13 -11.445 1 98.88 122 ILE A CA 1
ATOM 937 C C . ILE A 1 122 ? 0.964 -11.477 -11.562 1 98.88 122 ILE A C 1
ATOM 939 O O . ILE A 1 122 ? 0.151 -10.773 -10.961 1 98.88 122 ILE A O 1
ATOM 943 N N . GLU A 1 123 ? 1.891 -10.984 -12.336 1 98.69 123 GLU A N 1
ATOM 944 C CA . GLU A 1 123 ? 2.076 -9.547 -12.531 1 98.69 123 GLU A CA 1
ATOM 945 C C . GLU A 1 123 ? 0.807 -8.891 -13.07 1 98.69 123 GLU A C 1
ATOM 947 O O . GLU A 1 123 ? 0.421 -7.812 -12.625 1 98.69 123 GLU A O 1
ATOM 952 N N . ASN A 1 124 ? 0.113 -9.562 -13.953 1 98.19 124 ASN A N 1
ATOM 953 C CA . ASN A 1 124 ? -1.025 -8.984 -14.656 1 98.19 124 ASN A CA 1
ATOM 954 C C . ASN A 1 124 ? -2.32 -9.156 -13.867 1 98.19 124 ASN A C 1
ATOM 956 O O . ASN A 1 124 ? -3.328 -8.516 -14.172 1 98.19 124 ASN A O 1
ATOM 960 N N . THR A 1 125 ? -2.336 -9.992 -12.883 1 98.69 125 THR A N 1
ATOM 961 C CA . THR A 1 125 ? -3.561 -10.352 -12.18 1 98.69 125 THR A CA 1
ATOM 962 C C . THR A 1 125 ? -3.621 -9.664 -10.812 1 98.69 125 THR A C 1
ATOM 964 O O . THR A 1 125 ? -4.703 -9.484 -10.25 1 98.69 125 THR A O 1
ATOM 967 N N . CYS A 1 126 ? -2.535 -9.289 -10.242 1 98.62 126 CYS A N 1
ATOM 968 C CA . CYS A 1 126 ? -2.375 -8.734 -8.906 1 98.62 126 CYS A CA 1
ATOM 969 C C . CYS A 1 126 ? -3.166 -7.438 -8.75 1 98.62 126 CYS A C 1
ATOM 971 O O . CYS A 1 126 ? -2.861 -6.441 -9.406 1 98.62 126 CYS A O 1
ATOM 973 N N . PRO A 1 127 ? -4.168 -7.363 -7.797 1 98.88 127 PRO A N 1
ATOM 974 C CA . PRO A 1 127 ? -4.988 -6.164 -7.602 1 98.88 127 PRO A CA 1
ATOM 975 C C . PRO A 1 127 ? -4.16 -4.945 -7.203 1 98.88 127 PRO A C 1
ATOM 977 O O . PRO A 1 127 ? -4.375 -3.85 -7.727 1 98.88 127 PRO A O 1
ATOM 980 N N . VAL A 1 128 ? -3.213 -5.137 -6.262 1 98.94 128 VAL A N 1
ATOM 981 C CA . VAL A 1 128 ? -2.385 -4.012 -5.848 1 98.94 128 VAL A CA 1
ATOM 982 C C . VAL A 1 128 ? -1.531 -3.535 -7.02 1 98.94 128 VAL A C 1
ATOM 984 O O . VAL A 1 128 ? -1.384 -2.33 -7.242 1 98.94 128 VAL A O 1
ATOM 987 N N . GLY A 1 129 ? -0.958 -4.496 -7.762 1 98.94 129 GLY A N 1
ATOM 988 C CA . GLY A 1 129 ? -0.234 -4.137 -8.977 1 98.94 129 GLY A CA 1
ATOM 989 C C . GLY A 1 129 ? -1.077 -3.355 -9.961 1 98.94 129 GLY A C 1
ATOM 990 O O . GLY A 1 129 ? -0.606 -2.383 -10.555 1 98.94 129 GLY A O 1
ATOM 991 N N . ASP A 1 130 ? -2.305 -3.762 -10.203 1 98.88 130 ASP A N 1
ATOM 992 C CA . ASP A 1 130 ? -3.223 -3.051 -11.086 1 98.88 130 ASP A CA 1
ATOM 993 C C . ASP A 1 130 ? -3.434 -1.612 -10.617 1 98.88 130 ASP A C 1
ATOM 995 O O . ASP A 1 130 ? -3.43 -0.683 -11.43 1 98.88 130 ASP A O 1
ATOM 999 N N . CYS A 1 131 ? -3.656 -1.431 -9.297 1 98.94 131 CYS A N 1
ATOM 1000 C CA . CYS A 1 131 ? -3.82 -0.091 -8.742 1 98.94 131 CYS A CA 1
ATOM 1001 C C . CYS A 1 131 ? -2.6 0.773 -9.039 1 98.94 131 CYS A C 1
ATOM 1003 O O . CYS A 1 131 ? -2.738 1.931 -9.438 1 98.94 131 CYS A O 1
ATOM 1005 N N . LEU A 1 132 ? -1.372 0.202 -8.875 1 98.88 132 LEU A N 1
ATOM 1006 C CA . LEU A 1 132 ? -0.135 0.963 -9.008 1 98.88 132 LEU A CA 1
ATOM 1007 C C . LEU A 1 132 ? 0.179 1.236 -10.477 1 98.88 132 LEU A C 1
ATOM 1009 O O . LEU A 1 132 ? 0.687 2.307 -10.82 1 98.88 132 LEU A O 1
ATOM 1013 N N . THR A 1 133 ? -0.14 0.323 -11.352 1 98.75 133 THR A N 1
ATOM 1014 C CA . THR A 1 133 ? 0.202 0.47 -12.758 1 98.75 133 THR A CA 1
ATOM 1015 C C . THR A 1 133 ? -0.772 1.414 -13.453 1 98.75 133 THR A C 1
ATOM 1017 O O . THR A 1 133 ? -0.356 2.297 -14.211 1 98.75 133 THR A O 1
ATOM 1020 N N . ASN A 1 134 ? -2.08 1.337 -13.188 1 98.25 134 ASN A N 1
ATOM 1021 C CA . ASN A 1 134 ? -3.111 1.986 -13.992 1 98.25 134 ASN A CA 1
ATOM 1022 C C . ASN A 1 134 ? -3.676 3.217 -13.289 1 98.25 134 ASN A C 1
ATOM 1024 O O . ASN A 1 134 ? -4.406 4.004 -13.891 1 98.25 134 ASN A O 1
ATOM 1028 N N . GLY A 1 135 ? -3.307 3.414 -12.047 1 98.44 135 GLY A N 1
ATOM 1029 C CA . GLY A 1 135 ? -3.85 4.523 -11.273 1 98.44 135 GLY A CA 1
ATOM 1030 C C . GLY A 1 135 ? -5.238 4.25 -10.727 1 98.44 135 GLY A C 1
ATOM 1031 O O . GLY A 1 135 ? -5.945 3.373 -11.234 1 98.44 135 GLY A O 1
ATOM 1032 N N . VAL A 1 136 ? -5.625 4.902 -9.688 1 98.62 136 VAL A N 1
ATOM 1033 C CA . VAL A 1 136 ? -6.934 4.836 -9.039 1 98.62 136 VAL A CA 1
ATOM 1034 C C . VAL A 1 136 ? -7.469 6.246 -8.812 1 98.62 136 VAL A C 1
ATOM 1036 O O . VAL A 1 136 ? -6.719 7.148 -8.43 1 98.62 136 VAL A O 1
ATOM 1039 N N . LYS A 1 137 ? -8.766 6.449 -9.031 1 98.56 137 LYS A N 1
ATOM 1040 C CA . LYS A 1 137 ? -9.391 7.719 -8.656 1 98.56 137 LYS A CA 1
ATOM 1041 C C . LYS A 1 137 ? -9.445 7.875 -7.141 1 98.56 137 LYS A C 1
ATOM 1043 O O . LYS A 1 137 ? -10.094 7.078 -6.453 1 98.56 137 LYS A O 1
ATOM 1048 N N . LEU A 1 138 ? -8.758 8.844 -6.609 1 98.81 138 LEU A N 1
ATOM 1049 C CA . LEU A 1 138 ? -8.859 9.219 -5.203 1 98.81 138 LEU A CA 1
ATOM 1050 C C . LEU A 1 138 ? -9.828 10.383 -5.012 1 98.81 138 LEU A C 1
ATOM 1052 O O . LEU A 1 138 ? -9.812 11.344 -5.785 1 98.81 138 LEU A O 1
ATOM 1056 N N . VAL A 1 139 ? -10.656 10.273 -4.055 1 98.81 139 VAL A N 1
ATOM 1057 C CA . VAL A 1 139 ? -11.656 11.305 -3.799 1 98.81 139 VAL A CA 1
ATOM 1058 C C . VAL A 1 139 ? -11.594 11.734 -2.336 1 98.81 139 VAL A C 1
ATOM 1060 O O . VAL A 1 139 ? -11.836 10.93 -1.433 1 98.81 139 VAL A O 1
ATOM 1063 N N . LEU A 1 140 ? -11.234 12.961 -2.117 1 98.75 140 LEU A N 1
ATOM 1064 C CA . LEU A 1 140 ? -11.445 13.562 -0.806 1 98.75 140 LEU A CA 1
ATOM 1065 C C . LEU A 1 140 ? -12.93 13.836 -0.569 1 98.75 140 LEU A C 1
ATOM 1067 O O . LEU A 1 140 ? -13.453 14.867 -1.007 1 98.75 140 LEU A O 1
ATOM 1071 N N . SER A 1 141 ? -13.594 12.977 0.144 1 98.69 141 SER A N 1
ATOM 1072 C CA . SER A 1 141 ? -15.047 12.992 0.259 1 98.69 141 SER A CA 1
ATOM 1073 C C . SER A 1 141 ? -15.5 13.969 1.338 1 98.69 141 SER A C 1
ATOM 1075 O O . SER A 1 141 ? -16.672 14.336 1.394 1 98.69 141 SER A O 1
ATOM 1077 N N . GLY A 1 142 ? -14.531 14.344 2.25 1 98.5 142 GLY A N 1
ATOM 1078 C CA . GLY A 1 142 ? -14.906 15.281 3.295 1 98.5 142 GLY A CA 1
ATOM 1079 C C . GLY A 1 142 ? -13.75 15.68 4.188 1 98.5 142 GLY A C 1
ATOM 1080 O O . GLY A 1 142 ? -12.711 15.008 4.203 1 98.5 142 GLY A O 1
ATOM 1081 N N . VAL A 1 143 ? -13.922 16.859 4.766 1 98.81 143 VAL A N 1
ATOM 1082 C CA . VAL A 1 143 ? -13.07 17.359 5.836 1 98.81 143 VAL A CA 1
ATOM 1083 C C . VAL A 1 143 ? -13.906 17.641 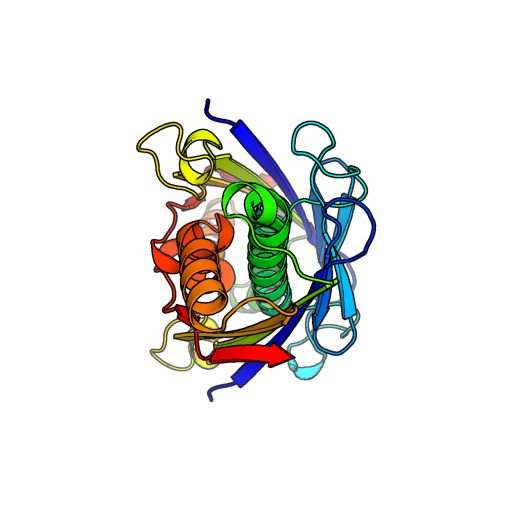7.078 1 98.81 143 VAL A C 1
ATOM 1085 O O . VAL A 1 143 ? -14.805 18.484 7.047 1 98.81 143 VAL A O 1
ATOM 1088 N N . ALA A 1 144 ? -13.609 16.844 8.117 1 98.69 144 ALA A N 1
ATOM 1089 C CA . ALA A 1 144 ? -14.359 17.016 9.359 1 98.69 144 ALA A CA 1
ATOM 1090 C C . ALA A 1 144 ? -13.531 17.75 10.398 1 98.69 144 ALA A C 1
ATOM 1092 O O . ALA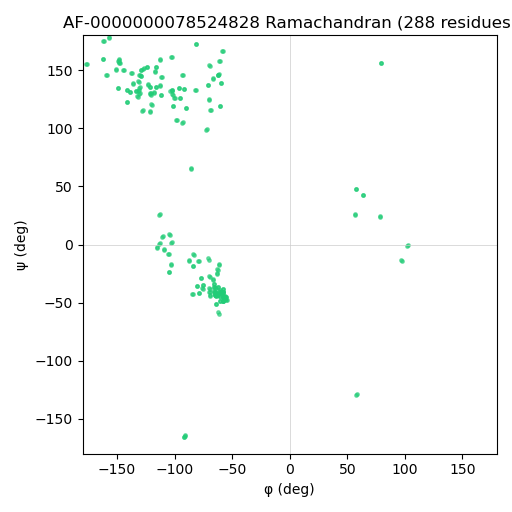 A 1 144 ? -12.367 17.406 10.633 1 98.69 144 ALA A O 1
ATOM 1093 N N . ILE A 1 145 ? -14.203 18.781 11 1 97.88 145 ILE A N 1
ATOM 1094 C CA . ILE A 1 145 ? -13.523 19.594 12 1 97.88 145 ILE A CA 1
ATOM 1095 C C . ILE A 1 145 ? -14.258 19.5 13.328 1 97.88 145 ILE A C 1
ATOM 1097 O O . ILE A 1 145 ? -15.469 19.734 13.391 1 97.88 145 ILE A O 1
ATOM 1101 N N . ASP A 1 146 ? -13.531 19.031 14.258 1 90.12 146 ASP A N 1
ATOM 1102 C CA . ASP A 1 146 ? -14.086 18.969 15.602 1 90.12 146 ASP A CA 1
ATOM 1103 C C . ASP A 1 146 ? -13.266 19.812 16.578 1 90.12 146 ASP A C 1
ATOM 1105 O O . ASP A 1 146 ? -12.07 20.031 16.359 1 90.12 146 ASP A O 1
ATOM 1109 N N . MET B 1 1 ? 17.688 13.867 -3.904 1 88.06 1 MET B N 1
ATOM 1110 C CA . MET B 1 1 ? 18.453 12.719 -4.395 1 88.06 1 MET B CA 1
ATOM 1111 C C . MET B 1 1 ? 17.609 11.453 -4.363 1 88.06 1 MET B C 1
ATOM 1113 O O . MET B 1 1 ? 16.875 11.211 -3.404 1 88.06 1 MET B O 1
ATOM 1117 N N . LEU B 1 2 ? 17.844 10.625 -5.363 1 94 2 LEU B N 1
ATOM 1118 C CA . LEU B 1 2 ? 17.078 9.398 -5.516 1 94 2 LEU B CA 1
ATOM 1119 C C . LEU B 1 2 ? 17.438 8.391 -4.426 1 94 2 LEU B C 1
ATOM 1121 O O . LEU B 1 2 ? 18.625 8.164 -4.148 1 94 2 LEU B O 1
ATOM 1125 N N . THR B 1 3 ? 16.422 7.926 -3.693 1 96.75 3 THR B N 1
ATOM 1126 C CA . THR B 1 3 ? 16.562 6.902 -2.664 1 96.75 3 THR B CA 1
ATOM 1127 C C . THR B 1 3 ? 15.844 5.621 -3.08 1 96.75 3 THR B C 1
ATOM 1129 O O . THR B 1 3 ? 14.734 5.668 -3.615 1 96.75 3 THR B O 1
ATOM 1132 N N . THR B 1 4 ? 16.516 4.453 -2.842 1 98.62 4 THR B N 1
ATOM 1133 C CA . THR B 1 4 ? 15.906 3.164 -3.145 1 98.62 4 THR B CA 1
ATOM 1134 C C . THR B 1 4 ? 15.375 2.508 -1.876 1 98.62 4 THR B C 1
ATOM 1136 O O . THR B 1 4 ? 16.125 2.273 -0.927 1 98.62 4 THR B O 1
ATOM 1139 N N . PHE B 1 5 ? 14.078 2.264 -1.831 1 98.81 5 PHE B N 1
ATOM 1140 C CA . PHE B 1 5 ? 13.43 1.509 -0.763 1 98.81 5 PHE B CA 1
ATOM 1141 C C . PHE B 1 5 ? 13.32 0.035 -1.134 1 98.81 5 PHE B C 1
ATOM 1143 O O . PHE B 1 5 ? 13.133 -0.304 -2.305 1 98.81 5 PHE B O 1
ATOM 1150 N N . LYS B 1 6 ? 13.445 -0.809 -0.101 1 98.88 6 LYS B N 1
ATOM 1151 C CA . LYS B 1 6 ? 13.438 -2.246 -0.36 1 98.88 6 LYS B CA 1
ATOM 1152 C C . LYS B 1 6 ? 12.453 -2.967 0.555 1 98.88 6 LYS B C 1
ATOM 1154 O O . LYS B 1 6 ? 12.258 -2.564 1.704 1 98.88 6 LYS B O 1
ATOM 1159 N N . ALA B 1 7 ? 11.859 -3.998 0.039 1 98.94 7 ALA B N 1
ATOM 1160 C CA . ALA B 1 7 ? 11 -4.902 0.804 1 98.94 7 ALA B CA 1
ATOM 1161 C C . ALA B 1 7 ? 11.078 -6.324 0.256 1 98.94 7 ALA B C 1
ATOM 1163 O O . ALA B 1 7 ? 11.523 -6.539 -0.873 1 98.94 7 ALA B O 1
ATOM 1164 N N . THR B 1 8 ? 10.719 -7.289 1.074 1 98.94 8 THR B N 1
ATOM 1165 C CA . THR B 1 8 ? 10.539 -8.672 0.661 1 98.94 8 THR B CA 1
ATOM 1166 C C . THR B 1 8 ? 9.188 -9.211 1.123 1 98.94 8 THR B C 1
ATOM 1168 O O . THR B 1 8 ? 8.617 -8.711 2.102 1 98.94 8 THR B O 1
ATOM 1171 N N . ALA B 1 9 ? 8.664 -10.086 0.405 1 98.94 9 ALA B N 1
ATOM 1172 C CA . ALA B 1 9 ? 7.461 -10.836 0.758 1 98.94 9 ALA B CA 1
ATOM 1173 C C . ALA B 1 9 ? 7.664 -12.336 0.55 1 98.94 9 ALA B C 1
ATOM 1175 O O . ALA B 1 9 ? 8.102 -12.766 -0.518 1 98.94 9 ALA B O 1
ATOM 1176 N N . LYS B 1 10 ? 7.273 -13.117 1.547 1 98.88 10 LYS B N 1
ATOM 1177 C CA . LYS B 1 10 ? 7.473 -14.562 1.488 1 98.88 10 LYS B CA 1
ATOM 1178 C C . LYS B 1 10 ? 6.207 -15.312 1.907 1 98.88 10 LYS B C 1
ATOM 1180 O O . LYS B 1 10 ? 5.629 -15.023 2.955 1 98.88 10 LYS B O 1
ATOM 1185 N N . THR B 1 11 ? 5.852 -16.281 1.087 1 98.69 11 THR B N 1
ATOM 1186 C CA . THR B 1 11 ? 4.707 -17.109 1.445 1 98.69 11 THR B CA 1
ATOM 1187 C C . THR B 1 11 ? 5.012 -17.938 2.684 1 98.69 11 THR B C 1
ATOM 1189 O O . THR B 1 11 ? 6.137 -18.422 2.857 1 98.69 11 THR B O 1
ATOM 1192 N N . LEU B 1 12 ? 4.062 -18.109 3.5 1 98.44 12 LEU B N 1
ATOM 1193 C CA . LEU B 1 12 ? 4.133 -19 4.645 1 98.44 12 LEU B CA 1
ATOM 1194 C C . LEU B 1 12 ? 3.371 -20.297 4.363 1 98.44 12 LEU B C 1
ATOM 1196 O O . LEU B 1 12 ? 2.559 -20.359 3.436 1 98.44 12 LEU B O 1
ATOM 1200 N N . PRO B 1 13 ? 3.625 -21.344 5.09 1 96.69 13 PRO B N 1
ATOM 1201 C CA . PRO B 1 13 ? 3.033 -22.641 4.773 1 96.69 13 PRO B CA 1
ATOM 1202 C C . PRO B 1 13 ? 1.519 -22.672 4.965 1 96.69 13 PRO B C 1
ATOM 1204 O O . PRO B 1 13 ? 0.812 -23.375 4.246 1 96.69 13 PRO B O 1
ATOM 1207 N N . GLU B 1 14 ? 1.043 -21.875 5.883 1 96.38 14 GLU B N 1
ATOM 1208 C CA . GLU B 1 14 ? -0.371 -21.969 6.23 1 96.38 14 GLU B CA 1
ATOM 1209 C C . GLU B 1 14 ? -1.216 -21.031 5.363 1 96.38 14 GLU B C 1
ATOM 1211 O O . GLU B 1 14 ? -1.053 -19.812 5.414 1 96.38 14 GLU B O 1
ATOM 1216 N N . GLY B 1 15 ? -2.143 -21.672 4.57 1 97.25 15 GLY B N 1
ATOM 1217 C CA . GLY B 1 15 ? -3.115 -20.906 3.812 1 97.25 15 GLY B CA 1
ATOM 1218 C C . GLY B 1 15 ? -2.479 -19.922 2.85 1 97.25 15 GLY B C 1
ATOM 1219 O O . GLY B 1 15 ? -1.621 -20.297 2.047 1 97.25 15 GLY B O 1
ATOM 1220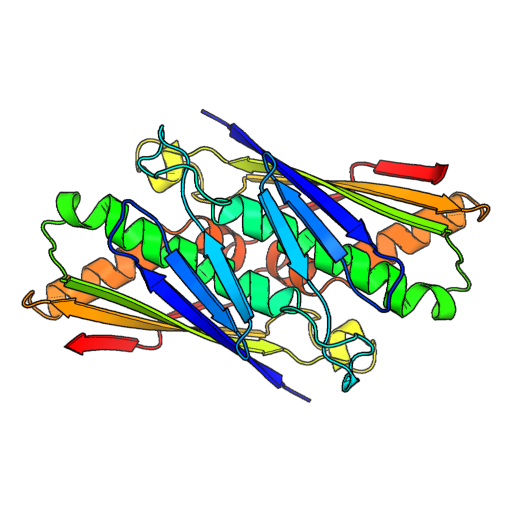 N N . LEU B 1 16 ? -2.969 -18.656 2.986 1 98.69 16 LEU B N 1
ATOM 1221 C CA . LEU B 1 16 ? -2.5 -17.594 2.096 1 98.69 16 LEU B CA 1
ATOM 1222 C C . LEU B 1 16 ? -1.701 -16.547 2.869 1 98.69 16 LEU B C 1
ATOM 1224 O O . LEU B 1 16 ? -1.63 -15.391 2.459 1 98.69 16 LEU B O 1
ATOM 1228 N N . GLN B 1 17 ? -1.135 -16.969 3.957 1 98.88 17 GLN B N 1
ATOM 1229 C CA . GLN B 1 17 ? -0.351 -16.062 4.789 1 98.88 17 GLN B CA 1
ATOM 1230 C C . GLN B 1 17 ? 0.962 -15.688 4.109 1 98.88 17 GLN B C 1
ATOM 1232 O O . GLN B 1 17 ? 1.613 -16.531 3.496 1 98.88 17 GLN B O 1
ATOM 1237 N N . VAL B 1 18 ? 1.303 -14.461 4.188 1 98.94 18 VAL B N 1
ATOM 1238 C CA . VAL B 1 18 ? 2.537 -13.914 3.633 1 98.94 18 VAL B CA 1
ATOM 1239 C C . VAL B 1 18 ? 3.23 -13.039 4.676 1 98.94 18 VAL B C 1
ATOM 1241 O O . VAL B 1 18 ? 2.609 -12.156 5.266 1 98.94 18 VAL B O 1
ATOM 1244 N N . GLU B 1 19 ? 4.473 -13.312 4.91 1 98.94 19 GLU B N 1
ATOM 1245 C CA . GLU B 1 19 ? 5.281 -12.438 5.75 1 98.94 19 GLU B CA 1
ATOM 1246 C C . GLU B 1 19 ? 6.078 -11.445 4.906 1 98.94 19 GLU B C 1
ATOM 1248 O O . GLU B 1 19 ? 6.77 -11.844 3.963 1 98.94 19 GLU B O 1
ATOM 1253 N N . THR B 1 20 ? 5.93 -10.172 5.223 1 98.94 20 THR B N 1
ATOM 1254 C CA . THR B 1 20 ? 6.695 -9.148 4.527 1 98.94 20 THR B CA 1
ATOM 1255 C C . THR B 1 20 ? 7.691 -8.484 5.469 1 98.94 20 THR B C 1
ATOM 1257 O O . THR B 1 20 ? 7.559 -8.578 6.691 1 98.94 20 THR B O 1
ATOM 1260 N N . ASN B 1 21 ? 8.711 -7.863 4.828 1 98.94 21 ASN B N 1
ATOM 1261 C CA . ASN B 1 21 ? 9.805 -7.266 5.586 1 98.94 21 ASN B CA 1
ATOM 1262 C C . ASN B 1 21 ? 10.391 -6.055 4.867 1 98.94 21 ASN B C 1
ATOM 1264 O O . ASN B 1 21 ? 10.594 -6.086 3.65 1 98.94 21 ASN B O 1
ATOM 1268 N N . SER B 1 22 ? 10.594 -5.035 5.605 1 98.88 22 SER B N 1
ATOM 1269 C CA . SER B 1 22 ? 11.406 -3.896 5.184 1 98.88 22 SER B CA 1
ATOM 1270 C C . SER B 1 22 ? 12.25 -3.359 6.336 1 98.88 22 SER B C 1
ATOM 1272 O O . SER B 1 22 ? 11.719 -3.076 7.414 1 98.88 22 SER B O 1
ATOM 1274 N N . ARG B 1 23 ? 13.609 -3.264 6.273 1 98 23 ARG B N 1
ATOM 1275 C CA . ARG B 1 23 ? 14.57 -2.768 7.25 1 98 23 ARG B CA 1
ATOM 1276 C C . ARG B 1 23 ? 14.445 -3.525 8.57 1 98 23 ARG B C 1
ATOM 1278 O O . ARG B 1 23 ? 14.664 -2.953 9.641 1 98 23 ARG B O 1
ATOM 1285 N N . GLY B 1 2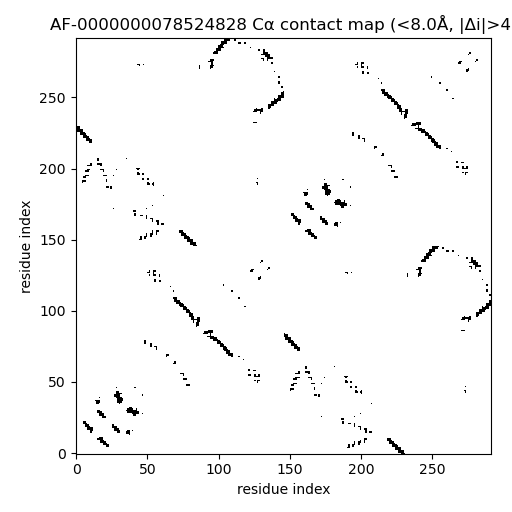4 ? 13.945 -4.754 8.406 1 98.56 24 GLY B N 1
ATOM 1286 C CA . GLY B 1 24 ? 13.844 -5.559 9.617 1 98.56 24 GLY B CA 1
ATOM 1287 C C . GLY B 1 24 ? 12.469 -5.52 10.25 1 98.56 24 GLY B C 1
ATOM 1288 O O . GLY B 1 24 ? 12.188 -6.277 11.18 1 98.56 24 GLY B O 1
ATOM 1289 N N . PHE B 1 25 ? 11.547 -4.633 9.914 1 98.88 25 PHE B N 1
ATOM 1290 C CA . PHE B 1 25 ? 10.164 -4.582 10.391 1 98.88 25 PHE B CA 1
ATOM 1291 C C . PHE B 1 25 ? 9.289 -5.539 9.602 1 98.88 25 PHE B C 1
ATOM 1293 O O . PHE B 1 25 ? 9.312 -5.543 8.367 1 98.88 25 PHE B O 1
ATOM 1300 N N . LYS B 1 26 ? 8.469 -6.332 10.32 1 98.81 26 LYS B N 1
ATOM 1301 C CA . LYS B 1 26 ? 7.656 -7.344 9.656 1 98.81 26 LYS B CA 1
ATOM 1302 C C . LYS B 1 26 ? 6.172 -6.988 9.727 1 98.81 26 LYS B C 1
ATOM 1304 O O . LYS B 1 26 ? 5.707 -6.43 10.727 1 98.81 26 LYS B O 1
ATOM 1309 N N . ILE B 1 27 ? 5.477 -7.301 8.672 1 98.81 27 ILE B N 1
ATOM 1310 C CA . ILE B 1 27 ? 4.02 -7.277 8.594 1 98.81 27 ILE B CA 1
ATOM 1311 C C . ILE B 1 27 ? 3.512 -8.602 8.023 1 98.81 27 ILE B C 1
ATOM 1313 O O . ILE B 1 27 ? 4.031 -9.086 7.012 1 98.81 27 ILE B O 1
ATOM 1317 N N . LEU B 1 28 ? 2.553 -9.156 8.727 1 98.88 28 LEU B N 1
ATOM 1318 C CA . LEU B 1 28 ? 1.849 -10.328 8.219 1 98.88 28 LEU B CA 1
ATOM 1319 C C . LEU B 1 28 ? 0.606 -9.914 7.434 1 98.88 28 LEU B C 1
ATOM 1321 O O . LEU B 1 28 ? -0.14 -9.031 7.867 1 98.88 28 LEU B O 1
ATOM 1325 N N . LEU B 1 29 ? 0.409 -10.5 6.273 1 98.94 29 LEU B N 1
ATOM 1326 C CA . LEU B 1 29 ? -0.81 -10.32 5.492 1 98.94 29 LEU B CA 1
ATOM 1327 C C . LEU B 1 29 ? -1.469 -11.664 5.195 1 98.94 29 LEU B C 1
ATOM 1329 O O . LEU B 1 29 ? -0.799 -12.695 5.188 1 98.94 29 LEU B O 1
ATOM 1333 N N . ASP B 1 30 ? -2.758 -11.648 5.02 1 98.94 30 ASP B N 1
ATOM 1334 C CA . ASP B 1 30 ? -3.574 -12.836 4.805 1 98.94 30 ASP B CA 1
ATOM 1335 C C . ASP B 1 30 ? -4.879 -12.492 4.094 1 98.94 30 ASP B C 1
ATOM 1337 O O . ASP B 1 30 ? -5.078 -11.344 3.676 1 98.94 30 ASP B O 1
ATOM 1341 N N . GLU B 1 31 ? -5.633 -13.477 3.834 1 98.56 31 GLU B N 1
ATOM 1342 C CA . GLU B 1 31 ? -6.984 -13.297 3.312 1 98.56 31 GLU B CA 1
ATOM 1343 C C . GLU B 1 31 ? -8.023 -13.82 4.297 1 98.56 31 GLU B C 1
ATOM 1345 O O . GLU B 1 31 ? -7.738 -14.711 5.098 1 98.56 31 GLU B O 1
ATOM 1350 N N . PRO B 1 32 ? -9.211 -13.227 4.203 1 97.69 32 PRO B N 1
ATOM 1351 C CA . PRO B 1 32 ? -10.305 -13.852 4.945 1 97.69 32 PRO B CA 1
ATOM 1352 C C . PRO B 1 32 ? -10.547 -15.297 4.523 1 97.69 32 PRO B C 1
ATOM 1354 O O . PRO B 1 32 ? -10.078 -15.727 3.465 1 97.69 32 PRO B O 1
ATOM 1357 N N . GLU B 1 33 ? -11.336 -16.047 5.32 1 97.25 33 GLU B N 1
ATOM 1358 C CA . GLU B 1 33 ? -11.586 -17.469 5.051 1 97.25 33 GLU B CA 1
ATOM 1359 C C . GLU B 1 33 ? -12.375 -17.641 3.754 1 97.25 33 GLU B C 1
ATOM 1361 O O . GLU B 1 33 ? -12.117 -18.578 2.996 1 97.25 33 GLU B O 1
ATOM 1366 N N . ASP B 1 34 ? -13.312 -16.766 3.426 1 94.19 34 ASP B N 1
ATOM 1367 C CA . ASP B 1 34 ? -14.156 -16.891 2.238 1 94.19 34 ASP B CA 1
ATOM 1368 C C . ASP B 1 34 ? -13.344 -16.641 0.965 1 94.19 34 ASP B C 1
ATOM 1370 O O . ASP B 1 34 ? -13.797 -16.969 -0.134 1 94.19 34 ASP B O 1
ATOM 1374 N N . LEU B 1 35 ? -12.141 -16.141 1.139 1 92.31 35 LEU B N 1
ATOM 1375 C CA . LEU B 1 35 ? -11.25 -15.93 -0.001 1 92.31 35 LEU B CA 1
ATOM 1376 C C . LEU B 1 35 ? -10.078 -16.906 0.041 1 92.31 35 LEU B C 1
ATOM 1378 O O . LEU B 1 35 ? -9.078 -16.703 -0.663 1 92.31 35 LEU B O 1
ATOM 1382 N N . GLY B 1 36 ? -10.156 -17.828 0.996 1 94.69 36 GLY B N 1
ATOM 1383 C CA . GLY B 1 36 ? -9.219 -18.938 0.992 1 94.69 36 GLY B CA 1
ATOM 1384 C C . GLY B 1 36 ? -8.109 -18.781 2.023 1 94.69 36 GLY B C 1
ATOM 1385 O O . GLY B 1 36 ? -7.227 -19.641 2.121 1 94.69 36 GLY B O 1
ATOM 1386 N N . GLY B 1 37 ? -8.102 -17.688 2.773 1 98.12 37 GLY B N 1
ATOM 1387 C CA . GLY B 1 37 ? -7.082 -17.5 3.795 1 98.12 37 GLY B CA 1
ATOM 1388 C C . GLY B 1 37 ? -7.492 -18.031 5.156 1 98.12 37 GLY B C 1
ATOM 1389 O O . GLY B 1 37 ? -8.383 -18.875 5.254 1 98.12 37 GLY B O 1
ATOM 1390 N N . THR B 1 38 ? -6.734 -17.578 6.203 1 98.56 38 THR B N 1
ATOM 1391 C CA . THR B 1 38 ? -6.984 -18.016 7.57 1 98.56 38 THR B CA 1
ATOM 1392 C C . THR B 1 38 ? -7.48 -16.859 8.43 1 98.56 38 THR B C 1
ATOM 1394 O O . THR B 1 38 ? -7.688 -17.016 9.633 1 98.56 38 THR B O 1
ATOM 1397 N N . ASP B 1 39 ? -7.621 -15.695 7.844 1 98.44 39 ASP B N 1
ATOM 1398 C CA . ASP B 1 39 ? -8.148 -14.492 8.469 1 98.44 39 ASP B CA 1
ATOM 1399 C C . ASP B 1 39 ? -7.332 -14.109 9.703 1 98.44 39 ASP B C 1
ATOM 1401 O O . ASP B 1 39 ? -7.891 -13.758 10.742 1 98.44 39 ASP B O 1
ATOM 1405 N N . THR B 1 40 ? -6.012 -14.094 9.578 1 98.62 40 THR B N 1
ATOM 1406 C CA . THR B 1 40 ? -5.148 -13.82 10.719 1 98.62 40 THR B CA 1
ATOM 1407 C C . THR B 1 40 ? -4.484 -12.453 10.578 1 98.62 40 THR B C 1
ATOM 1409 O O . THR B 1 40 ? -3.748 -12.023 11.469 1 98.62 40 THR B O 1
ATOM 1412 N N . ALA B 1 41 ? -4.703 -11.789 9.5 1 98.81 41 ALA B N 1
ATOM 1413 C CA . ALA B 1 41 ? -4.148 -10.461 9.234 1 98.81 41 ALA B CA 1
ATOM 1414 C C . ALA B 1 41 ? -4.906 -9.766 8.109 1 98.81 41 ALA B C 1
ATOM 1416 O O . ALA B 1 41 ? -5.801 -10.352 7.5 1 98.81 41 ALA B O 1
ATOM 1417 N N . MET B 1 42 ? -4.594 -8.539 7.828 1 98.81 42 MET B N 1
ATOM 1418 C CA . MET B 1 42 ? -5.145 -7.762 6.723 1 98.81 42 MET B CA 1
ATOM 1419 C C . MET B 1 42 ? -4.812 -8.406 5.383 1 98.81 42 MET B C 1
ATOM 1421 O O . MET B 1 42 ? -3.777 -9.062 5.242 1 98.81 42 MET B O 1
ATOM 1425 N N . ASN B 1 43 ? -5.766 -8.242 4.465 1 98.75 43 ASN B N 1
ATOM 1426 C CA . ASN B 1 43 ? -5.352 -8.602 3.111 1 98.75 43 ASN B CA 1
ATOM 1427 C C . ASN B 1 43 ? -4.574 -7.465 2.449 1 98.75 43 ASN B C 1
ATOM 1429 O O . ASN B 1 43 ? -4.484 -6.363 2.998 1 98.75 43 ASN B O 1
ATOM 1433 N N . PRO B 1 44 ? -3.982 -7.668 1.274 1 98.94 44 PRO B N 1
ATOM 1434 C CA . PRO B 1 44 ? -3.062 -6.691 0.688 1 98.94 44 PRO B CA 1
ATOM 1435 C C . PRO B 1 44 ? -3.752 -5.383 0.315 1 98.94 44 PRO B C 1
ATOM 1437 O O . PRO B 1 44 ? -3.154 -4.309 0.433 1 98.94 44 PRO B O 1
ATOM 1440 N N . VAL B 1 45 ? -5.027 -5.352 -0.128 1 98.94 45 VAL B N 1
ATOM 1441 C CA . VAL B 1 45 ? -5.68 -4.105 -0.522 1 98.94 45 VAL B CA 1
ATOM 1442 C C . VAL B 1 45 ? -6.09 -3.32 0.722 1 98.94 45 VAL B C 1
ATOM 1444 O O . VAL B 1 45 ? -6.098 -2.086 0.71 1 98.94 45 VAL B O 1
ATOM 1447 N N . GLU B 1 46 ? -6.363 -4.016 1.825 1 98.94 46 GLU B N 1
ATOM 1448 C CA . GLU B 1 46 ? -6.535 -3.342 3.107 1 98.94 46 GLU B CA 1
ATOM 1449 C C . GLU B 1 46 ? -5.242 -2.666 3.553 1 98.94 46 GLU B C 1
ATOM 1451 O O . GLU B 1 46 ? -5.258 -1.518 4 1 98.94 46 GLU B O 1
ATOM 1456 N N . ALA B 1 47 ? -4.133 -3.369 3.412 1 98.94 47 ALA B N 1
ATOM 1457 C CA . ALA B 1 47 ? -2.826 -2.811 3.746 1 98.94 47 ALA B CA 1
ATOM 1458 C C . ALA B 1 47 ? -2.5 -1.609 2.865 1 98.94 47 ALA B C 1
ATOM 1460 O O . ALA B 1 47 ? -1.881 -0.646 3.322 1 98.94 47 ALA B O 1
ATOM 1461 N N . LEU B 1 48 ? -2.898 -1.656 1.627 1 98.94 48 LEU B N 1
ATOM 1462 C CA . LEU B 1 48 ? -2.725 -0.537 0.707 1 98.94 48 LEU B CA 1
ATOM 1463 C C . LEU B 1 48 ? -3.465 0.698 1.207 1 98.94 48 LEU B C 1
ATOM 1465 O O . LEU B 1 48 ? -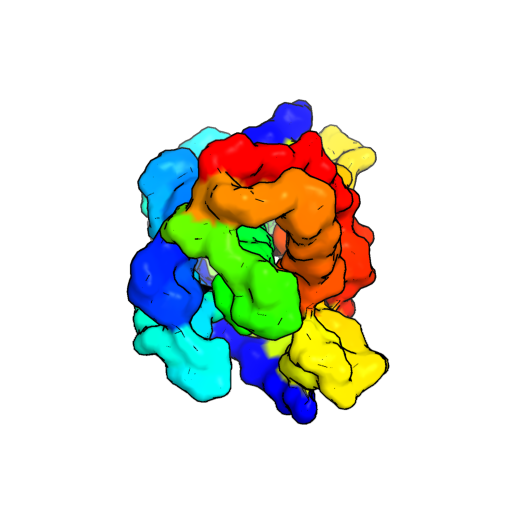2.906 1.797 1.228 1 98.94 48 LEU B O 1
ATOM 1469 N N . LEU B 1 49 ? -4.75 0.523 1.594 1 99 49 LEU B N 1
ATOM 1470 C CA . LEU B 1 49 ? -5.504 1.628 2.178 1 99 49 LEU B CA 1
ATOM 1471 C C . LEU B 1 49 ? -4.801 2.162 3.424 1 99 49 LEU B C 1
ATOM 1473 O O . LEU B 1 49 ? -4.734 3.377 3.629 1 99 49 LEU B O 1
ATOM 1477 N N . CYS B 1 50 ? -4.273 1.259 4.238 1 99 50 CYS B N 1
ATOM 1478 C CA . CYS B 1 50 ? -3.557 1.656 5.445 1 99 50 CYS B CA 1
ATOM 1479 C C . CYS B 1 50 ? -2.316 2.473 5.098 1 99 50 CYS B C 1
ATOM 1481 O O . CYS B 1 50 ? -2.037 3.486 5.742 1 99 50 CYS B O 1
ATOM 1483 N N . ALA B 1 51 ? -1.572 2.043 4.105 1 99 51 ALA B N 1
ATOM 1484 C CA . ALA B 1 51 ? -0.389 2.779 3.67 1 99 51 ALA B CA 1
ATOM 1485 C C . ALA B 1 51 ? -0.758 4.188 3.213 1 99 51 ALA B C 1
ATOM 1487 O O . ALA B 1 51 ? -0.067 5.156 3.541 1 99 51 ALA B O 1
ATOM 1488 N N . LEU B 1 52 ? -1.857 4.344 2.494 1 98.94 52 LEU B N 1
ATOM 1489 C CA . LEU B 1 52 ? -2.332 5.645 2.033 1 98.94 52 LEU B CA 1
ATOM 1490 C C . LEU B 1 52 ? -2.705 6.539 3.213 1 98.94 52 LEU B C 1
ATOM 1492 O O . LEU B 1 52 ? -2.24 7.676 3.307 1 98.94 52 LEU B O 1
ATOM 1496 N N . GLY B 1 53 ? -3.521 5.992 4.082 1 98.94 53 GLY B N 1
ATOM 1497 C CA . GLY B 1 53 ? -3.932 6.77 5.242 1 98.94 53 GLY B CA 1
ATOM 1498 C C . GLY B 1 53 ? -2.766 7.207 6.109 1 98.94 53 GLY B C 1
ATOM 1499 O O . GLY B 1 53 ? -2.736 8.336 6.594 1 98.94 53 GLY B O 1
ATOM 1500 N N . ALA B 1 54 ? -1.813 6.301 6.309 1 98.94 54 ALA B N 1
ATOM 1501 C CA . ALA B 1 54 ? -0.638 6.625 7.113 1 98.94 54 ALA B CA 1
ATOM 1502 C C . ALA B 1 54 ? 0.204 7.707 6.441 1 98.94 54 ALA B C 1
ATOM 1504 O O . ALA B 1 54 ? 0.706 8.617 7.109 1 98.94 54 ALA B O 1
ATOM 1505 N N . CYS B 1 55 ? 0.399 7.594 5.188 1 98.94 55 CYS B N 1
ATOM 1506 C CA . CYS B 1 55 ? 1.153 8.594 4.438 1 98.94 55 CYS B CA 1
ATOM 1507 C C . CYS B 1 55 ? 0.518 9.977 4.574 1 98.94 55 CYS B C 1
ATOM 1509 O O . CYS B 1 55 ? 1.21 10.953 4.844 1 98.94 55 CYS B O 1
ATOM 1511 N N . GLN B 1 56 ? -0.806 10.039 4.355 1 98.94 56 GLN B N 1
ATOM 1512 C CA . GLN B 1 56 ? -1.537 11.289 4.52 1 98.94 56 GLN B CA 1
ATOM 1513 C C . GLN B 1 56 ? -1.379 11.844 5.934 1 98.94 56 GLN B C 1
ATOM 1515 O O . GLN B 1 56 ? -1.188 13.047 6.121 1 98.94 56 GLN B O 1
ATOM 1520 N N . SER B 1 57 ? -1.431 10.984 6.918 1 98.94 57 SER B N 1
ATOM 1521 C CA . SER B 1 57 ? -1.299 11.375 8.312 1 98.94 57 SER B CA 1
ATOM 1522 C C . SER B 1 57 ? 0.089 11.938 8.602 1 98.94 57 SER B C 1
ATOM 1524 O O . SER B 1 57 ? 0.224 12.945 9.312 1 98.94 57 SER B O 1
ATOM 1526 N N . ILE B 1 58 ? 1.082 11.297 8.031 1 98.88 58 ILE B N 1
ATOM 1527 C CA . ILE B 1 58 ? 2.455 11.734 8.258 1 98.88 58 ILE B CA 1
ATOM 1528 C C . ILE B 1 58 ? 2.689 13.078 7.566 1 98.88 58 ILE B C 1
ATOM 1530 O O . ILE B 1 58 ? 3.336 13.969 8.125 1 98.88 58 ILE B O 1
ATOM 1534 N N . VAL B 1 59 ? 2.164 13.242 6.367 1 98.81 59 VAL B N 1
ATOM 1535 C CA . VAL B 1 59 ? 2.24 14.531 5.699 1 98.81 59 VAL B CA 1
ATOM 1536 C C . VAL B 1 59 ? 1.592 15.602 6.574 1 98.81 59 VAL B C 1
ATOM 1538 O O . VAL B 1 59 ? 2.145 16.688 6.746 1 98.81 59 VAL B O 1
ATOM 1541 N N . ALA B 1 60 ? 0.415 15.32 7.129 1 98.88 60 ALA B N 1
ATOM 1542 C CA . ALA B 1 60 ? -0.268 16.266 8 1 98.88 60 ALA B CA 1
ATOM 1543 C C . ALA B 1 60 ? 0.631 16.703 9.156 1 98.88 60 ALA B C 1
ATOM 1545 O O . ALA B 1 60 ? 0.825 17.891 9.391 1 98.88 60 ALA B O 1
ATOM 1546 N N . LYS B 1 61 ? 1.249 15.742 9.789 1 98.5 61 LYS B N 1
ATOM 1547 C CA . LYS B 1 61 ? 2.084 16.047 10.953 1 98.5 61 LYS B CA 1
ATOM 1548 C C . LYS B 1 61 ? 3.348 16.797 10.539 1 98.5 61 LYS B C 1
ATOM 1550 O O . LYS B 1 61 ? 3.725 17.781 11.164 1 98.5 61 LYS B O 1
ATOM 1555 N N . ALA B 1 62 ? 3.961 16.344 9.484 1 97.88 62 ALA B N 1
ATOM 1556 C CA . ALA B 1 62 ? 5.277 16.828 9.094 1 97.88 62 ALA B CA 1
ATOM 1557 C C . ALA B 1 62 ? 5.195 18.266 8.594 1 97.88 62 ALA B C 1
ATOM 1559 O O . ALA B 1 62 ? 6.148 19.047 8.75 1 97.88 62 ALA B O 1
ATOM 1560 N N . PHE B 1 63 ? 4.027 18.672 8.047 1 98.19 63 PHE B N 1
ATOM 1561 C CA . PHE B 1 63 ? 3.992 19.969 7.355 1 98.19 63 PHE B CA 1
ATOM 1562 C C . PHE B 1 63 ? 3.084 20.938 8.086 1 98.19 63 PHE B C 1
ATOM 1564 O O . PHE B 1 63 ? 2.961 22.109 7.684 1 98.19 63 PHE B O 1
ATOM 1571 N N . ALA B 1 64 ? 2.434 20.531 9.141 1 98.38 64 ALA B N 1
ATOM 1572 C CA . ALA B 1 64 ? 1.473 21.375 9.844 1 98.38 64 ALA B CA 1
ATOM 1573 C C . ALA B 1 64 ? 2.109 22.703 10.258 1 98.38 64 ALA B C 1
ATOM 1575 O O . ALA B 1 64 ? 1.551 23.766 10 1 98.38 64 ALA B O 1
ATOM 1576 N N . ALA B 1 65 ? 3.312 22.641 10.805 1 97.62 65 ALA B N 1
ATOM 1577 C CA . ALA B 1 65 ? 3.98 23.844 11.305 1 97.62 65 ALA B CA 1
ATOM 1578 C C . ALA B 1 65 ? 4.293 24.812 10.172 1 97.62 65 ALA B C 1
ATOM 1580 O O . ALA B 1 65 ? 4.098 26.031 10.312 1 97.62 65 ALA B O 1
ATOM 1581 N N . ALA B 1 66 ? 4.773 24.344 9.078 1 97.38 66 ALA B N 1
ATOM 1582 C CA . ALA B 1 66 ? 5.121 25.172 7.926 1 97.38 66 ALA B CA 1
ATOM 1583 C C . ALA B 1 66 ? 3.893 25.875 7.367 1 97.38 66 ALA B C 1
ATOM 1585 O O . ALA B 1 66 ? 4.012 26.906 6.695 1 97.38 66 ALA B O 1
ATOM 1586 N N . HIS B 1 67 ? 2.684 25.359 7.637 1 97.81 67 HIS B N 1
ATOM 1587 C CA . HIS B 1 67 ? 1.435 25.953 7.168 1 97.81 67 HIS B CA 1
ATOM 1588 C C . HIS B 1 67 ? 0.734 26.719 8.281 1 97.81 67 HIS B C 1
ATOM 1590 O O . HIS B 1 67 ? -0.427 27.109 8.141 1 97.81 67 HIS B O 1
ATOM 1596 N N . ASP B 1 68 ? 1.373 26.766 9.477 1 98.12 68 ASP B N 1
ATOM 1597 C CA . ASP B 1 68 ? 0.837 27.453 10.648 1 98.12 68 ASP B CA 1
ATOM 1598 C C . ASP B 1 68 ? -0.468 26.797 11.109 1 98.12 68 ASP B C 1
ATOM 1600 O O . ASP B 1 68 ? -1.449 27.5 11.375 1 98.12 68 ASP B O 1
ATOM 1604 N N . ILE B 1 69 ? -0.475 25.547 11.109 1 98.25 69 ILE B N 1
ATOM 1605 C CA . ILE B 1 69 ? -1.652 24.797 11.523 1 98.25 69 ILE B CA 1
ATOM 1606 C C . ILE B 1 69 ? -1.328 23.984 12.781 1 98.25 69 ILE B C 1
ATOM 1608 O O . ILE B 1 69 ? -0.262 23.375 12.867 1 98.25 69 ILE B O 1
ATOM 1612 N N . THR B 1 70 ? -2.24 24.031 13.688 1 97.75 70 THR B N 1
ATOM 1613 C CA . THR B 1 70 ? -2.162 23.188 14.875 1 97.75 70 THR B CA 1
ATOM 1614 C C . THR B 1 70 ? -3.416 22.328 15 1 97.75 70 THR B C 1
ATOM 1616 O O . THR B 1 70 ? -4.523 22.781 14.719 1 97.75 70 THR B O 1
ATOM 1619 N N . PHE B 1 71 ? -3.176 21.109 15.344 1 98.25 71 PHE B N 1
ATOM 1620 C CA . PHE B 1 71 ? -4.293 20.219 15.648 1 98.25 71 PHE B CA 1
ATOM 1621 C C . PHE B 1 71 ? -3.926 19.266 16.781 1 98.25 71 PHE B C 1
ATOM 1623 O O . PHE B 1 71 ? -2.76 18.906 16.938 1 98.25 71 PHE B O 1
ATOM 1630 N N . GLU B 1 72 ? -4.836 18.844 17.547 1 97.75 72 GLU B N 1
ATOM 1631 C CA . GLU B 1 72 ? -4.641 17.906 18.656 1 97.75 72 GLU B CA 1
ATOM 1632 C C . GLU B 1 72 ? -4.652 16.469 18.188 1 97.75 72 GLU B C 1
ATOM 1634 O O . GLU B 1 72 ? -3.902 15.633 18.703 1 97.75 72 GLU B O 1
ATOM 1639 N N . GLU B 1 73 ? -5.586 16.188 17.297 1 97.94 73 GLU B N 1
ATOM 1640 C CA . GLU B 1 73 ? -5.762 14.844 16.734 1 97.94 73 GLU B CA 1
ATOM 1641 C C . GLU B 1 73 ? -6.016 14.914 15.227 1 97.94 73 GLU B C 1
ATOM 1643 O O . GLU B 1 73 ? -6.59 15.891 14.734 1 97.94 73 GLU B O 1
ATOM 1648 N N . PHE B 1 74 ? -5.594 13.992 14.602 1 98.75 74 PHE B N 1
ATOM 1649 C CA . PHE B 1 74 ? -5.867 13.812 13.18 1 98.75 74 PHE B CA 1
ATOM 1650 C C . PHE B 1 74 ? -6.094 12.336 12.859 1 98.75 74 PHE B C 1
ATOM 1652 O O . PHE B 1 74 ? -5.336 11.477 13.312 1 98.75 74 PHE B O 1
ATOM 1659 N N . HIS B 1 75 ? -7.105 12.031 12.133 1 98.88 75 HIS B N 1
ATOM 1660 C CA . HIS B 1 75 ? -7.27 10.688 11.602 1 98.88 75 HIS B CA 1
ATOM 1661 C C . HIS B 1 75 ? -7.992 10.711 10.258 1 98.88 75 HIS B C 1
ATOM 1663 O O . HIS B 1 75 ? -8.664 11.695 9.93 1 98.88 75 HIS B O 1
ATOM 1669 N N . VAL B 1 76 ? -7.793 9.672 9.5 1 98.94 76 VAL B N 1
ATOM 1670 C CA . VAL B 1 76 ? -8.383 9.5 8.18 1 98.94 76 VAL B CA 1
ATOM 1671 C C . VAL B 1 76 ? -9.219 8.227 8.141 1 98.94 76 VAL B C 1
ATOM 1673 O O . VAL B 1 76 ? -8.805 7.191 8.664 1 98.94 76 VAL B O 1
ATOM 1676 N N . GLU B 1 77 ? -10.383 8.289 7.582 1 98.94 77 GLU B N 1
ATOM 1677 C CA . GLU B 1 77 ? -11.18 7.129 7.191 1 98.94 77 GLU B CA 1
ATOM 1678 C C . GLU B 1 77 ? -11.102 6.879 5.688 1 98.94 77 GLU B C 1
ATOM 1680 O O . GLU B 1 77 ? -11.266 7.805 4.891 1 98.94 77 GLU B O 1
ATOM 1685 N N . LEU B 1 78 ? -10.883 5.672 5.301 1 98.94 78 LEU B N 1
ATOM 1686 C CA . LEU B 1 78 ? -10.711 5.348 3.889 1 98.94 78 LEU B CA 1
ATOM 1687 C C . LEU B 1 78 ? -11.625 4.199 3.477 1 98.94 78 LEU B C 1
ATOM 1689 O O . LEU B 1 78 ? -11.836 3.256 4.246 1 98.94 78 LEU B O 1
ATOM 1693 N N . GLU B 1 79 ? -12.109 4.27 2.266 1 98.94 79 GLU B N 1
ATOM 1694 C CA . GLU B 1 79 ? -12.875 3.211 1.615 1 98.94 79 GLU B CA 1
ATOM 1695 C C . GLU B 1 79 ? -12.414 3.006 0.174 1 98.94 79 GLU B C 1
ATOM 1697 O O . GLU B 1 79 ? -12.117 3.971 -0.533 1 98.94 79 GLU B O 1
ATOM 1702 N N . GLY B 1 80 ? -12.32 1.787 -0.231 1 98.88 80 GLY B N 1
ATOM 1703 C CA . GLY B 1 80 ? -12.023 1.429 -1.609 1 98.88 80 GLY B CA 1
ATOM 1704 C C . GLY B 1 80 ? -12.969 0.384 -2.17 1 98.88 80 GLY B C 1
ATOM 1705 O O . GLY B 1 80 ? -13.305 -0.59 -1.491 1 98.88 80 GLY B O 1
ATOM 1706 N N . ASP B 1 81 ? -13.453 0.574 -3.365 1 98.81 81 ASP B N 1
ATOM 1707 C CA . ASP B 1 81 ? -14.352 -0.368 -4.023 1 98.81 81 ASP B CA 1
ATOM 1708 C C . ASP B 1 81 ? -13.602 -1.247 -5.02 1 98.81 81 ASP B C 1
ATOM 1710 O O . ASP B 1 81 ? -12.891 -0.74 -5.887 1 98.81 81 ASP B O 1
ATOM 1714 N N . LEU B 1 82 ? -13.758 -2.512 -4.852 1 98.62 82 LEU B N 1
ATOM 1715 C CA . LEU B 1 82 ? -13.102 -3.508 -5.691 1 98.62 82 LEU B CA 1
ATOM 1716 C C . LEU B 1 82 ? -14.055 -4.645 -6.035 1 98.62 82 LEU B C 1
ATOM 1718 O O . LEU B 1 82 ? -14.797 -5.125 -5.168 1 98.62 82 LEU B O 1
ATOM 1722 N N . ASP B 1 83 ? -14.141 -5.016 -7.316 1 98.06 83 ASP B N 1
ATOM 1723 C CA . ASP B 1 83 ? -14.906 -6.172 -7.762 1 98.06 83 ASP B CA 1
ATOM 1724 C C . ASP B 1 83 ? -14.008 -7.387 -7.965 1 98.06 83 ASP B C 1
ATOM 1726 O O . ASP B 1 83 ? -13.258 -7.457 -8.945 1 98.06 83 ASP B O 1
ATOM 1730 N N . PRO B 1 84 ? -14.078 -8.359 -7.098 1 96.31 84 PRO B N 1
ATOM 1731 C CA . PRO B 1 84 ? -13.188 -9.523 -7.188 1 96.31 84 PRO B CA 1
ATOM 1732 C C . PRO B 1 84 ? -13.375 -10.305 -8.484 1 96.31 84 PRO B C 1
ATOM 1734 O O . PRO B 1 84 ? -12.5 -11.094 -8.867 1 96.31 84 PRO B O 1
ATOM 1737 N N . ASP B 1 85 ? -14.477 -10.102 -9.188 1 96.81 85 ASP B N 1
ATOM 1738 C CA . ASP B 1 85 ? -14.711 -10.812 -10.445 1 96.81 85 ASP B CA 1
ATOM 1739 C C . ASP B 1 85 ? -13.656 -10.445 -11.484 1 96.81 85 ASP B C 1
ATOM 1741 O O . ASP B 1 85 ? -13.398 -11.219 -12.406 1 96.81 85 ASP B O 1
ATOM 1745 N N . GLY B 1 86 ? -13.055 -9.312 -11.383 1 96.94 86 GLY B N 1
ATOM 1746 C CA . GLY B 1 86 ? -12.008 -8.891 -12.305 1 96.94 86 GLY B CA 1
ATOM 1747 C C . GLY B 1 86 ? -10.797 -9.797 -12.281 1 96.94 86 GLY B C 1
ATOM 1748 O O . GLY B 1 86 ? -10.531 -10.516 -13.242 1 96.94 86 GLY B O 1
ATOM 1749 N N . PHE B 1 87 ? -10.211 -9.914 -11.094 1 96 87 PHE B N 1
ATOM 1750 C CA . PHE B 1 87 ? -8.977 -10.688 -11.031 1 96 87 PHE B CA 1
ATOM 1751 C C . PHE B 1 87 ? -9.266 -12.18 -11.016 1 96 87 PHE B C 1
ATOM 1753 O O . PHE B 1 87 ? -8.375 -13 -11.266 1 96 87 PHE B O 1
ATOM 1760 N N . MET B 1 88 ? -10.523 -12.57 -10.773 1 95.12 88 MET B N 1
ATOM 1761 C CA . MET B 1 88 ? -10.906 -13.977 -10.836 1 95.12 88 MET B CA 1
ATOM 1762 C C . MET B 1 88 ? -11.203 -14.398 -12.273 1 95.12 88 MET B C 1
ATOM 1764 O O . MET B 1 88 ? -11.461 -15.57 -12.539 1 95.12 88 MET B O 1
ATOM 1768 N N . GLY B 1 89 ? -11.25 -13.383 -13.195 1 94.69 89 GLY B N 1
ATOM 1769 C CA . GLY B 1 89 ? -11.508 -13.68 -14.602 1 94.69 89 GLY B CA 1
ATOM 1770 C C . GLY B 1 89 ? -12.977 -13.938 -14.898 1 94.69 89 GLY B C 1
ATOM 1771 O O . GLY B 1 89 ? -13.305 -14.602 -15.883 1 94.69 89 GLY B O 1
ATOM 1772 N N . LEU B 1 90 ? -13.82 -13.406 -14.07 1 95.56 90 LEU B N 1
ATOM 1773 C CA . LEU B 1 90 ? -15.242 -13.719 -14.18 1 95.56 90 LEU B CA 1
ATOM 1774 C C . LEU B 1 90 ? -16 -12.562 -14.828 1 95.56 90 LEU B C 1
ATOM 1776 O O . LEU B 1 90 ? -17.156 -12.727 -15.234 1 95.56 90 LEU B O 1
ATOM 1780 N N . ALA B 1 91 ? -15.438 -11.414 -14.867 1 96.5 91 ALA B N 1
ATOM 1781 C CA . ALA B 1 91 ? -16.031 -10.227 -15.484 1 96.5 91 ALA B CA 1
ATOM 1782 C C . ALA B 1 91 ? -14.945 -9.32 -16.078 1 96.5 91 ALA B C 1
ATOM 1784 O O . ALA B 1 91 ? -13.781 -9.383 -15.672 1 96.5 91 ALA B O 1
ATOM 1785 N N . ASP B 1 92 ? -15.359 -8.5 -17.062 1 96.81 92 ASP B N 1
ATOM 1786 C CA . ASP B 1 92 ? -14.453 -7.527 -17.672 1 96.81 92 ASP B CA 1
ATOM 1787 C C . ASP B 1 92 ? -14.43 -6.227 -16.859 1 96.81 92 ASP B C 1
ATOM 1789 O O . ASP B 1 92 ? -14.883 -5.188 -17.344 1 96.81 92 ASP B O 1
ATOM 1793 N N . VAL B 1 93 ? -13.961 -6.262 -15.695 1 97.5 93 VAL B N 1
ATOM 1794 C CA . VAL B 1 93 ? -13.742 -5.129 -14.805 1 97.5 93 VAL B CA 1
ATOM 1795 C C . VAL B 1 93 ? -12.297 -5.145 -14.297 1 97.5 93 VAL B C 1
ATOM 1797 O O . VAL B 1 93 ? -11.641 -6.188 -14.312 1 97.5 93 VAL B O 1
ATOM 1800 N N . ARG B 1 94 ? -11.773 -3.994 -14 1 97.75 94 ARG B N 1
ATOM 1801 C CA . ARG B 1 94 ? -10.367 -3.951 -13.617 1 97.75 94 ARG B CA 1
ATOM 1802 C C . ARG B 1 94 ? -10.109 -4.785 -12.367 1 97.75 94 ARG B C 1
ATOM 1804 O O . ARG B 1 94 ? -11.008 -4.98 -11.547 1 97.75 94 ARG B O 1
ATOM 1811 N N . ASN B 1 95 ? -8.891 -5.215 -12.133 1 98.69 95 ASN B N 1
ATOM 1812 C CA . ASN B 1 95 ? -8.508 -6.078 -11.016 1 98.69 95 ASN B CA 1
ATOM 1813 C C . ASN B 1 95 ? -8.453 -5.301 -9.703 1 98.69 95 ASN B C 1
ATOM 1815 O O . ASN B 1 95 ? -8.797 -5.836 -8.641 1 98.69 95 ASN B O 1
ATOM 1819 N N . GLY B 1 96 ? -7.984 -4.094 -9.727 1 98.69 96 GLY B N 1
ATOM 1820 C CA . GLY B 1 96 ? -7.762 -3.309 -8.523 1 98.69 96 GLY B CA 1
ATOM 1821 C C . GLY B 1 96 ? -8.953 -2.453 -8.141 1 98.69 96 GLY B C 1
ATOM 1822 O O . GLY B 1 96 ? -10.078 -2.705 -8.586 1 98.69 96 GLY B O 1
ATOM 1823 N N . PHE B 1 97 ? -8.719 -1.48 -7.219 1 98.88 97 PHE B N 1
ATOM 1824 C CA . PHE B 1 97 ? -9.766 -0.568 -6.77 1 98.88 97 PHE B CA 1
ATOM 1825 C C . PHE B 1 97 ? -10.328 0.231 -7.938 1 98.88 97 PHE B C 1
ATOM 1827 O O . PHE B 1 97 ? -9.578 0.7 -8.797 1 98.88 97 PHE B O 1
ATOM 1834 N N . GLN B 1 98 ? -11.602 0.42 -8 1 98.5 98 GLN B N 1
ATOM 1835 C CA . GLN B 1 98 ? -12.25 1.312 -8.953 1 98.5 98 GLN B CA 1
ATOM 1836 C C . GLN B 1 98 ? -12.18 2.764 -8.492 1 98.5 98 GLN B C 1
ATOM 1838 O O . GLN B 1 98 ? -12.039 3.678 -9.305 1 98.5 98 GLN B O 1
ATOM 1843 N N . GLU B 1 99 ? -12.273 2.869 -7.215 1 98.62 99 GLU B N 1
ATOM 1844 C CA . GLU B 1 99 ? -12.211 4.176 -6.566 1 98.62 99 GLU B CA 1
ATOM 1845 C C . GLU B 1 99 ? -11.836 4.043 -5.094 1 98.62 99 GLU B C 1
ATOM 1847 O O . GLU B 1 99 ? -12.203 3.068 -4.438 1 98.62 99 GLU B O 1
ATOM 1852 N N . ILE B 1 100 ? -11.094 5.043 -4.629 1 98.94 100 ILE B N 1
ATOM 1853 C CA . ILE B 1 100 ? -10.828 5.18 -3.201 1 98.94 100 ILE B CA 1
ATOM 1854 C C . ILE B 1 100 ? -11.336 6.531 -2.709 1 98.94 100 ILE B C 1
ATOM 1856 O O . ILE B 1 100 ? -11.062 7.566 -3.318 1 98.94 100 ILE B O 1
ATOM 1860 N N . ARG B 1 101 ? -12.078 6.516 -1.663 1 98.94 101 ARG B N 1
ATOM 1861 C CA . ARG B 1 101 ? -12.586 7.715 -1.008 1 98.94 101 ARG B CA 1
ATOM 1862 C C . ARG B 1 101 ? -12.039 7.836 0.413 1 98.94 101 ARG B C 1
ATOM 1864 O O . ARG B 1 101 ? -11.797 6.824 1.074 1 98.94 101 ARG B O 1
ATOM 1871 N N . PHE B 1 102 ? -11.875 9.086 0.854 1 98.94 102 PHE B N 1
ATOM 1872 C CA . PHE B 1 102 ? -11.391 9.242 2.221 1 98.94 102 PHE B CA 1
ATOM 1873 C C . PHE B 1 102 ? -11.898 10.547 2.824 1 98.94 102 PHE B C 1
ATOM 1875 O O . PHE B 1 102 ? -12.203 11.5 2.1 1 98.94 102 PHE B O 1
ATOM 1882 N N . VAL B 1 103 ? -12.055 10.547 4.117 1 98.94 103 VAL B N 1
ATOM 1883 C CA . VAL B 1 103 ? -12.414 11.703 4.938 1 98.94 103 VAL B CA 1
ATOM 1884 C C . VAL B 1 103 ? -11.297 12 5.934 1 98.94 103 VAL B C 1
ATOM 1886 O O . VAL B 1 103 ? -10.844 11.102 6.652 1 98.94 103 VAL B O 1
ATOM 1889 N N . MET B 1 104 ? -10.906 13.258 5.992 1 98.94 104 MET B N 1
ATOM 1890 C CA . MET B 1 104 ? -9.898 13.688 6.961 1 98.94 104 MET B CA 1
ATOM 1891 C C . MET B 1 104 ? -10.547 14.398 8.141 1 98.94 104 MET B C 1
ATOM 1893 O O . MET B 1 104 ? -11.32 15.336 7.961 1 98.94 104 MET B O 1
ATOM 1897 N N . HIS B 1 105 ? -10.156 13.922 9.281 1 98.94 105 HIS B N 1
ATOM 1898 C CA . HIS B 1 105 ? -10.688 14.469 10.523 1 98.94 105 HIS B CA 1
ATOM 1899 C C . HIS B 1 105 ? -9.609 15.211 11.305 1 98.94 105 HIS B C 1
ATOM 1901 O O . HIS B 1 105 ? -8.547 14.656 11.578 1 98.94 105 HIS B O 1
ATOM 1907 N N . PHE B 1 106 ? -9.961 16.438 11.672 1 98.81 106 PHE B N 1
ATOM 1908 C CA . PHE B 1 106 ? -9.086 17.266 12.492 1 98.81 106 PHE B CA 1
ATOM 1909 C C . PHE B 1 106 ? -9.766 17.656 13.797 1 98.81 106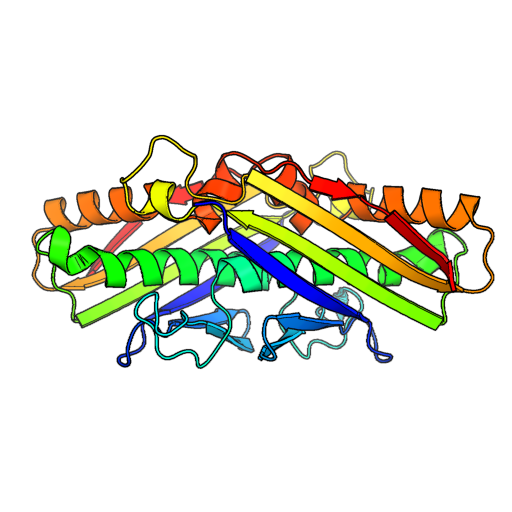 PHE B C 1
ATOM 1911 O O . PHE B 1 106 ? -10.906 18.125 13.797 1 98.81 106 PHE B O 1
ATOM 1918 N N . LYS B 1 107 ? -9.102 17.438 14.898 1 98.69 107 LYS B N 1
ATOM 1919 C CA . LYS B 1 107 ? -9.445 18.156 16.125 1 98.69 107 LYS B CA 1
ATOM 1920 C C . LYS B 1 107 ? -8.609 19.422 16.281 1 98.69 107 LYS B C 1
ATOM 1922 O O . LYS B 1 107 ? -7.43 19.344 16.641 1 98.69 107 LYS B O 1
ATOM 1927 N N . THR B 1 108 ? -9.188 20.547 16.047 1 98.56 108 THR B N 1
ATOM 1928 C CA . THR B 1 108 ? -8.43 21.797 15.953 1 98.56 108 THR B CA 1
ATOM 1929 C C . THR B 1 108 ? -9.359 23 16.109 1 98.56 108 THR B C 1
ATOM 1931 O O . THR B 1 108 ? -10.578 22.875 15.945 1 98.56 108 THR B O 1
ATOM 1934 N N . ASN B 1 109 ? -8.781 24.094 16.453 1 98 109 ASN B N 1
ATOM 1935 C CA . ASN B 1 109 ? -9.523 25.344 16.547 1 98 109 ASN B CA 1
ATOM 1936 C C . ASN B 1 109 ? -9.227 26.25 15.344 1 98 109 ASN B C 1
ATOM 1938 O O . ASN B 1 109 ? -9.68 27.391 15.305 1 98 109 ASN B O 1
ATOM 1942 N N . GLU B 1 110 ? -8.539 25.688 14.414 1 98.06 110 GLU B N 1
ATOM 1943 C CA . GLU B 1 110 ? -8.195 26.453 13.227 1 98.06 110 GLU B CA 1
ATOM 1944 C C . GLU B 1 110 ? -9.438 26.734 12.375 1 98.06 110 GLU B C 1
ATOM 1946 O O . GLU B 1 110 ? -10.391 25.953 12.383 1 98.06 110 GLU B O 1
ATOM 1951 N N . PRO B 1 111 ? -9.414 27.812 11.602 1 97.81 111 PRO B N 1
ATOM 1952 C CA . PRO B 1 111 ? -10.539 28.109 10.711 1 97.81 111 PRO B CA 1
ATOM 1953 C C . PRO B 1 111 ? -10.758 27.031 9.664 1 97.81 111 PRO B C 1
ATOM 1955 O O . PRO B 1 111 ? -9.797 26.469 9.133 1 97.81 111 PRO B O 1
ATOM 1958 N N . LYS B 1 112 ? -11.984 26.812 9.328 1 97.5 112 LYS B N 1
ATOM 1959 C CA . LYS B 1 112 ? -12.391 25.766 8.391 1 97.5 112 LYS B CA 1
ATOM 1960 C C . LYS B 1 112 ? -11.688 25.922 7.047 1 97.5 112 LYS B C 1
ATOM 1962 O O . LYS B 1 112 ? -11.164 24.938 6.496 1 97.5 112 LYS B O 1
ATOM 1967 N N . GLU B 1 113 ? -11.672 27.047 6.559 1 98 113 GLU B N 1
ATOM 1968 C CA . GLU B 1 113 ? -11.078 27.297 5.246 1 98 113 GLU B CA 1
ATOM 1969 C C . GLU B 1 113 ? -9.594 26.938 5.23 1 98 113 GLU B C 1
ATOM 1971 O O . GLU B 1 113 ? -9.094 26.406 4.238 1 98 113 GLU B O 1
ATOM 1976 N N . LYS B 1 114 ? -8.977 27.281 6.34 1 98.06 114 LYS B N 1
ATOM 1977 C CA . LYS B 1 114 ? -7.559 26.953 6.473 1 98.06 114 LYS B CA 1
ATOM 1978 C C . LYS B 1 114 ? -7.336 25.453 6.488 1 98.06 114 LYS B C 1
ATOM 1980 O O . LYS B 1 114 ? -6.441 24.938 5.809 1 98.06 114 LYS B O 1
ATOM 1985 N N . ILE B 1 115 ? -8.18 24.734 7.195 1 98.69 115 ILE B N 1
ATOM 1986 C CA . ILE B 1 115 ? -8.062 23.281 7.316 1 98.69 115 ILE B CA 1
ATOM 1987 C C . ILE B 1 115 ? -8.406 22.625 5.984 1 98.69 115 ILE B C 1
ATOM 1989 O O . ILE B 1 115 ? -7.766 21.656 5.586 1 98.69 115 ILE B O 1
ATOM 1993 N N . GLU B 1 116 ? -9.352 23.125 5.281 1 98.69 116 GLU B N 1
ATOM 1994 C CA . GLU B 1 116 ? -9.703 22.578 3.973 1 98.69 116 GLU B CA 1
ATOM 1995 C C . GLU B 1 116 ? -8.57 22.766 2.971 1 98.69 116 GLU B C 1
ATOM 1997 O O . GLU B 1 116 ? -8.289 21.875 2.164 1 98.69 116 GLU B O 1
ATOM 2002 N N . ALA B 1 117 ? -7.938 23.891 2.994 1 98.69 117 ALA B N 1
ATOM 2003 C CA . ALA B 1 117 ? -6.777 24.125 2.133 1 98.69 117 ALA B CA 1
ATOM 2004 C C . ALA B 1 117 ? -5.637 23.172 2.486 1 98.69 117 ALA B C 1
ATOM 2006 O O . ALA B 1 117 ? -4.965 22.641 1.598 1 98.69 117 ALA B O 1
ATOM 2007 N N . PHE B 1 118 ? -5.426 23.016 3.801 1 98.81 118 PHE B N 1
ATOM 2008 C CA . PHE B 1 118 ? -4.371 22.109 4.262 1 98.81 118 PHE B CA 1
ATOM 2009 C C . PHE B 1 118 ? -4.676 20.672 3.871 1 98.81 118 PHE B C 1
ATOM 2011 O O . PHE B 1 118 ? -3.773 19.922 3.494 1 98.81 118 PHE B O 1
ATOM 2018 N N . ALA B 1 119 ? -5.938 20.281 3.926 1 98.88 119 ALA B N 1
ATOM 2019 C CA . ALA B 1 119 ? -6.352 18.953 3.498 1 98.88 119 ALA B CA 1
ATOM 2020 C C . ALA B 1 119 ? -6.031 18.719 2.025 1 98.88 119 ALA B C 1
ATOM 2022 O O . ALA B 1 119 ? -5.559 17.641 1.646 1 98.88 119 ALA B O 1
ATOM 2023 N N . LYS B 1 120 ? -6.242 19.688 1.228 1 98.75 120 LYS B N 1
ATOM 2024 C CA . LYS B 1 120 ? -5.902 19.609 -0.19 1 98.75 120 LYS B CA 1
ATOM 2025 C C . LYS B 1 120 ? -4.395 19.484 -0.388 1 98.75 120 LYS B C 1
ATOM 2027 O O . LYS B 1 120 ? -3.932 18.766 -1.265 1 98.75 120 LYS B O 1
ATOM 2032 N N . PHE B 1 121 ? -3.672 20.281 0.385 1 98.81 121 PHE B N 1
ATOM 2033 C CA . PHE B 1 121 ? -2.219 20.172 0.348 1 98.81 121 PHE B CA 1
ATOM 2034 C C . PHE B 1 121 ? -1.769 18.75 0.662 1 98.81 121 PHE B C 1
ATOM 2036 O O . PHE B 1 121 ? -0.925 18.203 -0.041 1 98.81 121 PHE B O 1
ATOM 2043 N N . ILE B 1 122 ? -2.357 18.125 1.753 1 98.88 122 ILE B N 1
ATOM 2044 C CA . ILE B 1 122 ? -2.029 16.766 2.162 1 98.88 122 ILE B CA 1
ATOM 2045 C C . ILE B 1 122 ? -2.293 15.805 1.008 1 98.88 122 ILE B C 1
ATOM 2047 O O . ILE B 1 122 ? -1.438 14.984 0.668 1 98.88 122 ILE B O 1
ATOM 2051 N N . GLU B 1 123 ? -3.441 15.914 0.402 1 98.62 123 GLU B N 1
ATOM 2052 C CA . GLU B 1 123 ? -3.842 15.055 -0.707 1 98.62 123 GLU B CA 1
ATOM 2053 C C . GLU B 1 123 ? -2.852 15.148 -1.864 1 98.62 123 GLU B C 1
ATOM 2055 O O . GLU B 1 123 ? -2.492 14.133 -2.467 1 98.62 123 GLU B O 1
ATOM 2060 N N . ASN B 1 124 ? -2.35 16.328 -2.125 1 98.12 124 ASN B N 1
ATOM 2061 C CA . ASN B 1 124 ? -1.517 16.562 -3.297 1 98.12 124 ASN B CA 1
ATOM 2062 C C . ASN B 1 124 ? -0.048 16.266 -3.016 1 98.12 124 ASN B C 1
ATOM 2064 O O . ASN B 1 124 ? 0.761 16.188 -3.939 1 98.12 124 ASN B O 1
ATOM 2068 N N . THR B 1 125 ? 0.327 16.125 -1.785 1 98.69 125 THR B N 1
ATOM 2069 C CA . THR B 1 125 ? 1.729 16.016 -1.402 1 98.69 125 THR B CA 1
ATOM 2070 C C . THR B 1 125 ? 2.072 14.57 -1.047 1 98.69 125 THR B C 1
ATOM 2072 O O . THR B 1 125 ? 3.234 14.164 -1.119 1 98.69 125 THR B O 1
ATOM 2075 N N . CYS B 1 126 ? 1.142 13.766 -0.668 1 98.62 126 CYS B N 1
ATOM 2076 C CA . CYS B 1 126 ? 1.284 12.406 -0.174 1 98.62 126 CYS B CA 1
ATOM 2077 C C . CYS B 1 126 ? 1.926 11.508 -1.225 1 98.62 126 CYS B C 1
ATOM 2079 O O . CYS B 1 126 ? 1.34 11.266 -2.281 1 98.62 126 CYS B O 1
ATOM 2081 N N . PRO B 1 127 ? 3.137 10.891 -0.942 1 98.88 127 PRO B N 1
ATOM 2082 C CA . PRO B 1 127 ? 3.826 10.023 -1.904 1 98.88 127 PRO B CA 1
ATOM 2083 C C . PRO B 1 127 ? 2.996 8.812 -2.307 1 98.88 127 PRO B C 1
ATOM 2085 O O . PRO B 1 127 ? 2.93 8.469 -3.49 1 98.88 127 PRO B O 1
ATOM 2088 N N . VAL B 1 128 ? 2.363 8.141 -1.315 1 98.94 128 VAL B N 1
ATOM 2089 C CA . VAL B 1 128 ? 1.547 6.977 -1.641 1 98.94 128 VAL B CA 1
ATOM 2090 C C . VAL B 1 128 ? 0.362 7.402 -2.506 1 98.94 128 VAL B C 1
ATOM 2092 O O . VAL B 1 128 ? 0.018 6.727 -3.475 1 98.94 128 VAL B O 1
ATOM 2095 N N . GLY B 1 129 ? -0.266 8.531 -2.135 1 98.94 129 GLY B N 1
ATOM 2096 C CA . GLY B 1 129 ? -1.321 9.078 -2.971 1 98.94 129 GLY B CA 1
ATOM 2097 C C . GLY B 1 129 ? -0.87 9.359 -4.391 1 98.94 129 GLY B C 1
ATOM 2098 O O . GLY B 1 129 ? -1.594 9.07 -5.348 1 98.94 129 GLY B O 1
ATOM 2099 N N . ASP B 1 130 ? 0.287 9.969 -4.582 1 98.88 130 ASP B N 1
ATOM 2100 C CA . ASP B 1 130 ? 0.846 10.227 -5.906 1 98.88 130 ASP B CA 1
ATOM 2101 C C . ASP B 1 130 ? 1.001 8.93 -6.703 1 98.88 130 ASP B C 1
ATOM 2103 O O . ASP B 1 130 ? 0.674 8.883 -7.891 1 98.88 130 ASP B O 1
ATOM 2107 N N . CYS B 1 131 ? 1.549 7.871 -6.043 1 98.94 131 CYS B N 1
ATOM 2108 C CA . CYS B 1 131 ? 1.69 6.578 -6.699 1 98.94 131 CYS B CA 1
ATOM 2109 C C . CYS B 1 131 ? 0.342 6.062 -7.188 1 98.94 131 CYS B C 1
ATOM 2111 O O . CYS B 1 131 ? 0.226 5.586 -8.32 1 98.94 131 CYS B O 1
ATOM 2113 N N . LEU B 1 132 ? -0.716 6.184 -6.332 1 98.88 132 LEU B N 1
ATOM 2114 C CA . LEU B 1 132 ? -2.025 5.617 -6.633 1 98.88 132 LEU B CA 1
ATOM 2115 C C . LEU B 1 132 ? -2.754 6.453 -7.68 1 98.88 132 LEU B C 1
ATOM 2117 O O . LEU B 1 132 ? -3.461 5.91 -8.531 1 98.88 132 LEU B O 1
ATOM 2121 N N . THR B 1 133 ? -2.578 7.746 -7.672 1 98.69 133 THR B N 1
ATOM 2122 C CA . THR B 1 133 ? -3.301 8.625 -8.586 1 98.69 133 THR B CA 1
ATOM 2123 C C . THR B 1 133 ? -2.666 8.602 -9.977 1 98.69 133 THR B C 1
ATOM 2125 O O . THR B 1 133 ? -3.369 8.492 -10.984 1 98.69 133 THR B O 1
ATOM 2128 N N . ASN B 1 134 ? -1.337 8.617 -10.094 1 98.25 134 ASN B N 1
ATOM 2129 C CA . ASN B 1 134 ? -0.643 8.875 -11.352 1 98.25 134 ASN B CA 1
ATOM 2130 C C . ASN B 1 134 ? -0.054 7.602 -11.945 1 98.25 134 ASN B C 1
ATOM 2132 O O . ASN B 1 134 ? 0.389 7.59 -13.094 1 98.25 134 ASN B O 1
ATOM 2136 N N . GLY B 1 135 ? -0.099 6.52 -11.203 1 98.5 135 GLY B N 1
ATOM 2137 C CA . GLY B 1 135 ? 0.495 5.273 -11.656 1 98.5 135 GLY B CA 1
ATOM 2138 C C . GLY B 1 135 ? 2 5.227 -11.477 1 98.5 135 GLY B C 1
ATOM 2139 O O . GLY B 1 135 ? 2.646 6.27 -11.336 1 98.5 135 GLY B O 1
ATOM 2140 N N . VAL B 1 136 ? 2.568 4.062 -11.398 1 98.62 136 VAL B N 1
ATOM 2141 C CA . VAL B 1 136 ? 4 3.795 -11.289 1 98.62 136 VAL B CA 1
ATOM 2142 C C . VAL B 1 136 ? 4.406 2.729 -12.305 1 98.62 136 VAL B C 1
ATOM 2144 O O . VAL B 1 136 ? 3.678 1.755 -12.516 1 98.62 136 VAL B O 1
ATOM 2147 N N . LYS B 1 137 ? 5.574 2.9 -12.93 1 98.62 137 LYS B N 1
ATOM 2148 C CA . LYS B 1 137 ? 6.117 1.84 -13.773 1 98.62 137 LYS B CA 1
ATOM 2149 C C . LYS B 1 137 ? 6.562 0.645 -12.938 1 98.62 137 LYS B C 1
ATOM 2151 O O . LYS B 1 137 ? 7.457 0.767 -12.094 1 98.62 137 LYS B O 1
ATOM 2156 N N . LEU B 1 138 ? 5.93 -0.485 -13.117 1 98.81 138 LEU B N 1
ATOM 2157 C CA . LEU B 1 138 ? 6.355 -1.743 -12.508 1 98.81 138 LEU B CA 1
ATOM 2158 C C . LEU B 1 138 ? 7.195 -2.559 -13.484 1 98.81 138 LEU B C 1
ATOM 2160 O O . LEU B 1 138 ? 6.859 -2.662 -14.672 1 98.81 138 LEU B O 1
ATOM 2164 N N . VAL B 1 139 ? 8.266 -3.078 -13.008 1 98.81 139 VAL B N 1
ATOM 2165 C CA . VAL B 1 139 ? 9.164 -3.846 -13.859 1 98.81 139 VAL B CA 1
ATOM 2166 C C . VAL B 1 139 ? 9.445 -5.203 -13.219 1 98.81 139 VAL B C 1
ATOM 2168 O O . VAL B 1 139 ? 10.016 -5.281 -12.125 1 98.81 139 VAL B O 1
ATOM 2171 N N . LEU B 1 140 ? 9.023 -6.246 -13.875 1 98.81 140 LEU B N 1
ATOM 2172 C CA . LEU B 1 140 ? 9.508 -7.574 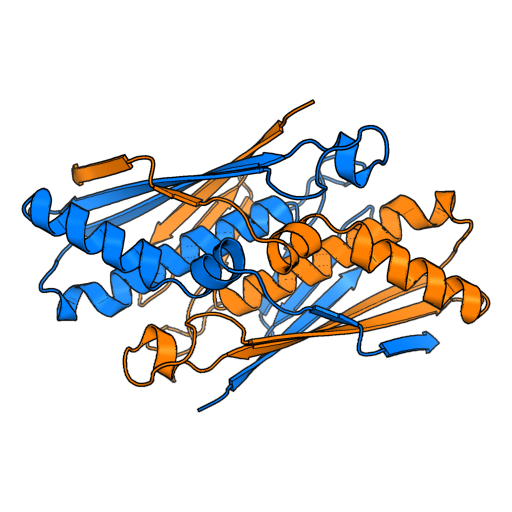-13.531 1 98.81 140 LEU B CA 1
ATOM 2173 C C . LEU B 1 140 ? 10.953 -7.758 -13.977 1 98.81 140 LEU B C 1
ATOM 2175 O O . LEU B 1 140 ? 11.219 -8.086 -15.133 1 98.81 140 LEU B O 1
ATOM 2179 N N .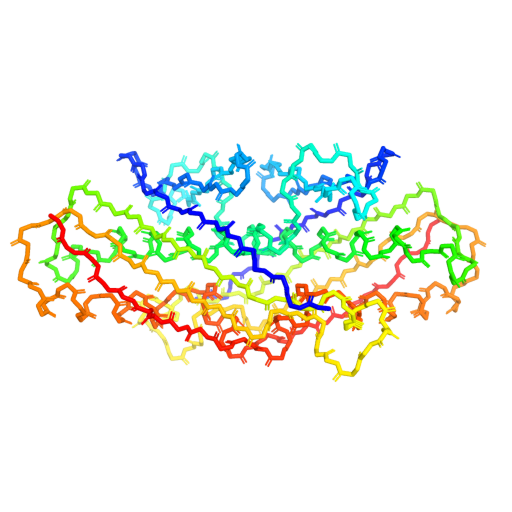 SER B 1 141 ? 11.875 -7.602 -13.07 1 98.69 141 SER B N 1
ATOM 2180 C CA . SER B 1 141 ? 13.297 -7.527 -13.398 1 98.69 141 SER B CA 1
ATOM 2181 C C . SER B 1 141 ? 13.906 -8.922 -13.539 1 98.69 141 SER B C 1
ATOM 2183 O O . SER B 1 141 ? 15.008 -9.07 -14.078 1 98.69 141 SER B O 1
ATOM 2185 N N . GLY B 1 142 ? 13.18 -9.945 -12.961 1 98.5 142 GLY B N 1
ATOM 2186 C CA . GLY B 1 142 ? 13.711 -11.297 -13.07 1 98.5 142 GLY B CA 1
ATOM 2187 C C . GLY B 1 142 ? 12.789 -12.344 -12.484 1 98.5 142 GLY B C 1
ATOM 2188 O O . GLY B 1 142 ? 11.883 -12.023 -11.711 1 98.5 142 GLY B O 1
ATOM 2189 N N . VAL B 1 143 ? 12.961 -13.555 -13.008 1 98.81 143 VAL B N 1
ATOM 2190 C CA . VAL B 1 143 ? 12.359 -14.766 -12.453 1 98.81 143 VAL B CA 1
ATOM 2191 C C . VAL B 1 143 ? 13.461 -15.766 -12.094 1 98.81 143 VAL B C 1
ATOM 2193 O O . VAL B 1 143 ? 14.203 -16.219 -12.969 1 98.81 143 VAL B O 1
ATOM 2196 N N . ALA B 1 144 ? 13.555 -15.992 -10.781 1 98.69 144 ALA B N 1
ATOM 2197 C CA . ALA B 1 144 ? 14.578 -16.922 -10.312 1 98.69 144 ALA B CA 1
ATOM 2198 C C . ALA B 1 144 ? 13.977 -18.266 -9.961 1 98.69 144 ALA B C 1
ATOM 2200 O O . ALA B 1 144 ? 12.969 -18.344 -9.25 1 98.69 144 ALA B O 1
ATOM 2201 N N . ILE B 1 145 ? 14.656 -19.328 -10.492 1 97.88 145 ILE B N 1
ATOM 2202 C CA . ILE B 1 145 ? 14.172 -20.688 -10.266 1 97.88 145 ILE B CA 1
ATOM 2203 C C . ILE B 1 145 ? 15.25 -21.5 -9.547 1 97.88 145 ILE B C 1
ATOM 2205 O O . ILE B 1 145 ? 16.391 -21.578 -10.008 1 97.88 145 ILE B O 1
ATOM 2209 N N . ASP B 1 146 ? 14.852 -21.953 -8.43 1 90.38 146 ASP B N 1
ATOM 2210 C CA . ASP B 1 146 ? 15.75 -22.812 -7.676 1 90.38 146 ASP B CA 1
ATOM 2211 C C . ASP B 1 146 ? 15.125 -24.188 -7.449 1 90.38 146 ASP B C 1
ATOM 2213 O O . ASP B 1 146 ? 13.898 -24.328 -7.426 1 90.38 146 ASP B O 1
#

Solvent-accessible surface area (backbone atoms only — not comparable to full-atom values): 14440 Å² total; per-residue (Å²): 103,81,39,78,46,55,24,32,16,31,60,43,91,62,68,40,29,24,46,22,36,33,97,84,38,73,49,67,33,15,27,47,56,94,74,59,19,76,52,82,33,38,31,38,68,45,41,38,49,28,19,36,33,35,28,35,47,37,44,46,64,73,43,24,64,86,70,74,47,67,63,84,46,46,36,30,43,39,38,33,34,30,29,62,32,19,52,71,68,73,42,100,48,64,39,18,49,69,34,33,39,33,35,43,37,37,32,42,86,63,56,65,68,59,52,53,52,49,51,50,49,28,60,74,40,17,31,50,45,39,23,31,52,72,24,31,54,74,39,83,75,43,76,44,79,78,104,81,40,78,48,54,24,33,17,32,59,43,91,62,68,40,28,22,45,22,35,33,96,82,38,74,49,67,31,16,25,47,57,94,75,58,19,75,51,81,34,38,32,39,67,45,42,39,48,26,19,38,32,35,28,36,46,37,44,45,65,73,43,25,65,86,69,74,47,68,62,83,45,46,37,30,43,38,37,32,36,32,30,63,33,19,53,71,68,73,42,100,50,65,41,17,51,68,34,34,38,32,36,43,35,36,34,43,86,61,56,65,69,59,52,54,52,50,51,50,49,28,61,73,40,17,32,51,44,39,24,31,52,72,23,31,53,73,39,83,75,42,77,44,80,79

Radius of gyration: 18.7 Å; Cα contacts (8 Å, |Δi|>4): 739; chains: 2; bounding box: 38×56×40 Å

Foldseek 3Di:
DDDDFDKDWDADPAWRWIWMDGPRDIDIAWDDVVVTTPPPHHHPLVVLQVLQFVLLVVLCVVCCVVLPHDFDDKGKDKDFDADCCQVVVNDVDHHHTPDMDMDIDTHGPDDPVSVVVVSVVSCVVRPSNCCVPVHDDDDPPDDDDD/DDDDFDKDWDADPAWRWIWMDGPRDIDIAWDDVVVTTPPPHHHPLVVLQVLQFVLLVVLCVVCCVVLPHDFDDKGKDKDFDADCCQVVVNDVDHHHTPDMDMDIDTHGPDDPVSVVVVSVVSCVVRPSNCCVPVHDDDDPPDDDDD

Sequence (292 aa):
MLTTFKATAKTLPEGLQVETNSRGFKILLDEPEDLGGTDTAMNPVEALLCALGACQSIVAKAFAAAHDITFEEFHVELEGDLDPDGFMGLADVRNGFQEIRFVMHFKTNEPKEKIEAFAKFIENTCPVGDCLTNGVKLVLSGVAIDMLTTFKATAKTLPEGLQVETNSRGFKILLDEPEDLGGTDTAMNPVEALLCALGACQSIVAKAFAAAHDITFEEFHVELEGDLDPDGFMGLADVRNGFQEIRFVMHFKTNEPKEKIEAFAKFIENTCPVGDCLTNGVKLVLSGVAID